Protein AF-A0A0B3SVX8-F1 (afdb_monomer_lite)

Foldseek 3Di:
DDPVVVVVVVVDDDQAADAFDADPDDFAFPDFLVLLVVLQVLLQCCLAPVFFFEAAPVLQVLLVVLPWDDDPRGTRRHPVLLFVLLLLADQWAWADFLPNVLIHIFHPPGKFWAWAADAQWDQDPVRDIDGAALVNLLVQLLVLQRHNRHQASEQHSYDHPPDDPVCVQVSSLVSNNVNHRGAYAHELQALVSLLVSVVVVCVSQNLVRQQRHAHYEAEFEDQSHGHNSRLSSLLSQLLSLYAYQQEYEDEQVPSFDVDPSRRQSSQQSSQSVVSSSSCSSPRHRHYLAHEYHYDYDDDPPDPDRDQDDPVHDDDDDTIEMTHGDDDDDDDDDGDAWDWYWDWDDDPPDRDTYTWTWTTDSTGTGTDDDDD

pLDDT: mean 73.67, std 26.83, range [20.67, 98.38]

Secondary structure (DSSP, 8-state):
--THHHHHHHH----PPPPPEE--S-EEEEE-HHHHHHHHHHHHHIIIII-EEEE-HHHHHHHHHHT-EEETTEEE--HHHHHHHHTTS-SEEEE--SSGGG-EEEETTEEEEE----BS-EE-TTS-EE---HHHHHHHHHHHHH-TT--B--S-SB--TTS-HHHHHHHHHHHHHHH-SSB-B---SSHHHHHHHHHHHHHHH-HHHHTTS---BEEEEESSEEEHHHHHHHHHHHHTT--EEEEEEEEBTTTB-SSHHHHHHHHHHHHHHHHHHHHHHSTT-------EEEEPP--TTSSS-----TT--------EEE-------SSS------EEE--EE-TTT--EE--EEEEETTEEEEEPPP-

Sequence (371 aa):
MTETLTRTLRSTRDLRMPPGLTQGIPFCEVTDGAQVERIDAASMDILENVGVLFRDPVALADWKTAGARVEGEMVYPDRGLIRDLIATIPTDFTYSARNPADNLRLGEPHSIFVPMTGAPYLRDLNDVRRIPTLDDLAMFHKLAHMEPSQHSSAHHIVEPCDHPISQRHLRITYSSMKHSDKTFMGMTTSPKNAEDVMEMCAILFGEDFMEQNPVTTGNGNSPLVWDETTLGAMRAFCRRNQPVLCSSFVLGGANTPASVLATVAQLNAEALSALAYTQIIRRGCPEPGALTDNSPSGPALAGGSSLHSSKSTIGSKGSWKISLNKRTPARSWNPKVAALEAFLAAGESGFVAGQVYTVDLDRMAKLSLPQ

Radius of gyration: 20.98 Å; chains: 1; bounding box: 74×52×58 Å

Structure (mmCIF, N/CA/C/O backbone):
data_AF-A0A0B3SVX8-F1
#
_entry.id   AF-A0A0B3SVX8-F1
#
loop_
_atom_site.group_PDB
_atom_site.id
_atom_site.type_symbol
_atom_site.label_atom_id
_atom_site.label_alt_id
_atom_site.label_comp_id
_atom_site.label_asym_id
_atom_site.label_entity_id
_atom_site.label_seq_id
_atom_site.pdbx_PDB_ins_code
_atom_site.Cartn_x
_atom_site.Cartn_y
_atom_site.Cartn_z
_atom_site.occupancy
_atom_site.B_iso_or_equiv
_atom_site.auth_seq_id
_atom_site.auth_comp_id
_atom_site.auth_asym_id
_atom_site.auth_atom_id
_atom_site.pdbx_PDB_model_num
ATOM 1 N N . MET A 1 1 ? 50.416 13.243 -9.258 1.00 52.25 1 MET A N 1
ATOM 2 C CA . MET A 1 1 ? 49.061 12.651 -9.239 1.00 52.25 1 MET A CA 1
ATOM 3 C C . MET A 1 1 ? 48.101 13.797 -9.067 1.00 52.25 1 MET A C 1
ATOM 5 O O . MET A 1 1 ? 48.014 14.386 -8.004 1.00 52.25 1 MET A O 1
ATOM 9 N N . THR A 1 2 ? 47.587 14.239 -10.195 1.00 51.50 2 THR A N 1
ATOM 10 C CA . THR A 1 2 ? 47.601 15.646 -10.594 1.00 51.50 2 THR A CA 1
ATOM 11 C C . THR A 1 2 ? 46.244 15.918 -11.227 1.00 51.50 2 THR A C 1
ATOM 13 O O . THR A 1 2 ? 45.757 15.030 -11.920 1.00 51.50 2 THR A O 1
ATOM 16 N N . GLU A 1 3 ? 45.646 17.076 -10.935 1.00 53.75 3 GLU A N 1
ATOM 17 C CA . GLU A 1 3 ? 44.493 17.774 -11.556 1.00 53.75 3 GLU A CA 1
ATOM 18 C C . GLU A 1 3 ? 43.570 16.996 -12.524 1.00 53.75 3 GLU A C 1
ATOM 20 O O . GLU A 1 3 ? 42.356 16.959 -12.335 1.00 53.75 3 GLU A O 1
ATOM 25 N N . THR A 1 4 ? 44.130 16.325 -13.528 1.00 54.81 4 THR A N 1
ATOM 26 C CA . THR A 1 4 ? 43.496 15.329 -14.399 1.00 54.81 4 THR A CA 1
ATOM 27 C C . THR A 1 4 ? 42.719 14.242 -13.646 1.00 54.81 4 THR A C 1
ATOM 29 O O . THR A 1 4 ? 41.589 13.972 -14.028 1.00 54.81 4 THR A O 1
ATOM 32 N N . LEU A 1 5 ? 43.248 13.656 -12.561 1.00 54.50 5 LEU A N 1
ATOM 33 C CA . LEU A 1 5 ? 42.524 12.647 -11.757 1.00 54.50 5 LEU A CA 1
ATOM 34 C C . LEU A 1 5 ? 41.281 13.246 -11.081 1.00 54.50 5 LEU A C 1
ATOM 36 O O . LEU A 1 5 ? 40.216 12.634 -11.078 1.00 54.50 5 LEU A O 1
ATOM 40 N N . THR A 1 6 ? 41.394 14.473 -10.573 1.00 56.94 6 THR A N 1
ATOM 41 C CA . THR A 1 6 ? 40.296 15.220 -9.943 1.00 56.94 6 THR A CA 1
ATOM 42 C C . THR A 1 6 ? 39.244 15.652 -10.969 1.00 56.94 6 THR A C 1
ATOM 44 O O . THR A 1 6 ? 38.051 15.658 -10.670 1.00 56.94 6 THR A O 1
ATOM 47 N N . ARG A 1 7 ? 39.662 15.972 -12.202 1.00 55.88 7 ARG A N 1
ATOM 48 C CA . ARG A 1 7 ? 38.765 16.258 -13.332 1.00 55.88 7 ARG A CA 1
ATOM 49 C C . ARG A 1 7 ? 38.034 15.002 -13.801 1.00 55.88 7 ARG A C 1
ATOM 51 O O . ARG A 1 7 ? 36.829 15.064 -14.016 1.00 55.88 7 ARG A O 1
ATOM 58 N N . THR A 1 8 ? 38.735 13.872 -13.904 1.00 56.50 8 THR A N 1
ATOM 59 C CA . THR A 1 8 ? 38.140 12.578 -14.254 1.00 56.50 8 THR A CA 1
ATOM 60 C C . THR A 1 8 ? 37.117 12.154 -13.201 1.00 56.50 8 THR A C 1
ATOM 62 O O . THR A 1 8 ? 35.985 11.869 -13.569 1.00 56.50 8 THR A O 1
ATOM 65 N N . LEU A 1 9 ? 37.439 12.242 -11.904 1.00 57.69 9 LEU A N 1
ATOM 66 C CA . LEU A 1 9 ? 36.500 11.951 -10.809 1.00 57.69 9 LEU A CA 1
ATOM 67 C C . LEU A 1 9 ? 35.264 12.868 -10.799 1.00 57.69 9 LEU A C 1
ATOM 69 O O . LEU A 1 9 ? 34.175 12.402 -10.491 1.00 57.69 9 LEU A O 1
ATOM 73 N N . ARG A 1 10 ? 35.402 14.147 -11.177 1.00 59.03 10 ARG A N 1
ATOM 74 C CA . ARG A 1 10 ? 34.264 15.075 -11.344 1.00 59.03 10 ARG A CA 1
ATOM 75 C C . ARG A 1 10 ? 33.411 14.788 -12.584 1.00 59.03 10 ARG A C 1
ATOM 77 O O . ARG A 1 10 ? 32.250 15.178 -12.615 1.00 59.03 10 ARG A O 1
ATOM 84 N N . SER A 1 11 ? 33.983 14.148 -13.604 1.00 63.09 11 SER A N 1
ATOM 85 C CA . SER A 1 11 ? 33.273 13.766 -14.832 1.00 63.09 11 SER A CA 1
ATOM 86 C C . SER A 1 11 ? 32.636 12.376 -14.771 1.00 63.09 11 SER A C 1
ATOM 88 O O . SER A 1 11 ? 31.739 12.083 -15.561 1.00 63.09 11 SER A O 1
ATOM 90 N N . THR A 1 12 ? 33.076 11.518 -13.846 1.00 68.12 12 THR A N 1
ATOM 91 C CA . THR A 1 12 ? 32.485 10.195 -13.650 1.00 68.12 12 THR A CA 1
ATOM 92 C C . THR A 1 12 ? 31.139 10.350 -12.948 1.00 68.12 12 THR A C 1
ATOM 94 O O . THR A 1 12 ? 31.080 10.662 -11.761 1.00 68.12 12 THR A O 1
ATOM 97 N N . ARG A 1 13 ? 30.043 10.136 -13.679 1.00 70.25 13 ARG A N 1
ATOM 98 C CA . ARG A 1 13 ? 28.709 10.022 -13.080 1.00 70.25 13 ARG A CA 1
ATOM 99 C C . ARG A 1 13 ? 28.624 8.701 -12.322 1.00 70.25 13 ARG A C 1
ATOM 101 O O . ARG A 1 13 ? 28.631 7.642 -12.944 1.00 70.25 13 ARG A O 1
ATOM 108 N N . ASP A 1 14 ? 28.551 8.771 -10.997 1.00 77.25 14 ASP A N 1
ATOM 109 C CA . ASP A 1 14 ? 28.147 7.628 -10.183 1.00 77.25 14 ASP A CA 1
ATOM 110 C C . ASP A 1 14 ? 26.630 7.469 -10.302 1.00 77.25 14 ASP A C 1
ATOM 112 O O . ASP A 1 14 ? 25.873 8.336 -9.870 1.00 77.25 14 ASP A O 1
ATOM 116 N N . LEU A 1 15 ? 26.200 6.398 -10.965 1.00 81.94 15 LEU A N 1
ATOM 117 C CA . LEU A 1 15 ? 24.786 6.077 -11.159 1.00 81.94 15 LEU A CA 1
ATOM 118 C C . LEU A 1 15 ? 24.282 5.049 -10.139 1.00 81.94 15 LEU A C 1
ATOM 120 O O . LEU A 1 15 ? 23.168 4.551 -10.273 1.00 81.94 15 LEU A O 1
ATOM 124 N N . ARG A 1 16 ? 25.099 4.692 -9.139 1.00 86.25 16 ARG A N 1
ATOM 125 C CA . ARG A 1 16 ? 24.680 3.756 -8.096 1.00 86.25 16 ARG A CA 1
ATOM 126 C C . ARG A 1 16 ? 23.598 4.397 -7.240 1.00 86.25 16 ARG A C 1
ATOM 128 O O . ARG A 1 16 ? 23.744 5.529 -6.782 1.00 86.25 16 ARG A O 1
ATOM 135 N N . MET A 1 17 ? 22.536 3.640 -7.000 1.00 92.12 17 MET A N 1
ATOM 136 C CA . MET A 1 17 ? 21.508 4.014 -6.042 1.00 92.12 17 MET A CA 1
ATOM 137 C C . MET A 1 17 ? 22.137 4.077 -4.636 1.00 92.12 17 MET A C 1
ATOM 139 O O . MET A 1 17 ? 22.812 3.124 -4.234 1.00 92.12 17 MET A O 1
ATOM 143 N N . PRO A 1 18 ? 21.980 5.180 -3.886 1.00 88.81 18 PRO A N 1
ATOM 144 C CA . PRO A 1 18 ? 22.377 5.226 -2.492 1.00 88.81 18 PRO A CA 1
ATOM 145 C C . PRO A 1 18 ? 21.461 4.311 -1.658 1.00 88.81 18 PRO A C 1
ATOM 147 O O . PRO A 1 18 ? 20.372 3.939 -2.105 1.00 88.81 18 PRO A O 1
ATOM 150 N N . PRO A 1 19 ? 21.864 3.949 -0.4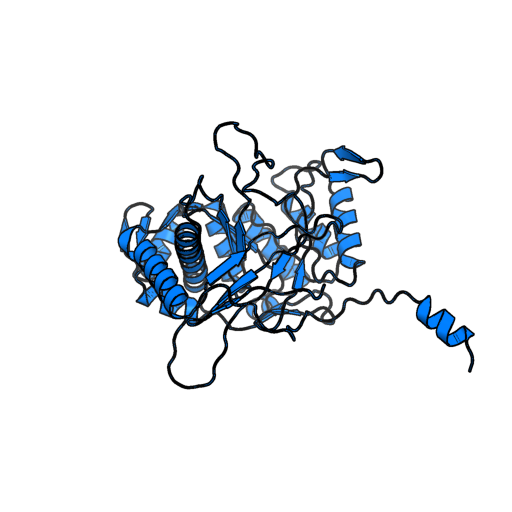28 1.00 88.44 19 PRO A N 1
ATOM 151 C CA . PRO A 1 19 ? 20.945 3.293 0.493 1.00 88.44 19 PRO A CA 1
ATOM 152 C C . PRO A 1 19 ? 19.731 4.190 0.771 1.00 88.44 19 PRO A C 1
ATOM 154 O O . PRO A 1 19 ? 19.801 5.411 0.613 1.00 88.44 19 PRO A O 1
ATOM 157 N N . GLY A 1 20 ? 18.649 3.580 1.267 1.00 81.38 20 GLY A N 1
ATOM 158 C CA . GLY A 1 20 ? 17.486 4.319 1.758 1.00 81.38 20 GLY A CA 1
ATOM 159 C C . GLY A 1 20 ? 17.888 5.451 2.710 1.00 81.38 20 GLY A C 1
ATOM 160 O O . GLY A 1 20 ? 18.855 5.354 3.475 1.00 81.38 20 GLY A O 1
ATOM 161 N N . LEU A 1 21 ? 17.141 6.549 2.660 1.00 82.31 21 LEU A N 1
ATOM 162 C CA . LEU A 1 21 ? 17.438 7.738 3.445 1.00 82.31 21 LEU A CA 1
ATOM 163 C C . LEU A 1 21 ? 17.288 7.436 4.927 1.00 82.31 21 LEU A C 1
ATOM 165 O O . LEU A 1 21 ? 16.295 6.851 5.338 1.00 82.31 21 LEU A O 1
ATOM 169 N N . THR A 1 22 ? 18.225 7.917 5.735 1.00 83.44 22 THR A N 1
ATOM 170 C CA . THR A 1 22 ? 18.113 7.925 7.197 1.00 83.44 22 THR A CA 1
ATOM 171 C C . THR A 1 22 ? 17.910 9.366 7.637 1.00 83.44 22 THR A C 1
ATOM 173 O O . THR A 1 22 ? 18.741 10.228 7.345 1.00 83.44 22 THR A O 1
ATOM 176 N N . GLN A 1 23 ? 16.795 9.660 8.299 1.00 70.00 23 GLN A N 1
ATOM 177 C CA . GLN A 1 23 ? 16.475 11.022 8.700 1.00 70.00 23 GLN A CA 1
ATOM 178 C C . GLN A 1 23 ? 17.438 11.522 9.788 1.00 70.00 23 GLN A C 1
ATOM 180 O O . GLN A 1 23 ? 17.406 11.066 10.927 1.00 70.00 23 GLN A O 1
ATOM 185 N N . GLY A 1 24 ? 18.285 12.488 9.424 1.00 77.75 24 GLY A N 1
ATOM 186 C CA . GLY A 1 24 ? 19.234 13.147 10.333 1.00 77.75 24 GLY A CA 1
ATOM 187 C C . GLY A 1 24 ? 18.800 14.536 10.810 1.00 77.75 24 GLY A C 1
ATOM 188 O O . GLY A 1 24 ? 19.521 15.164 11.581 1.00 77.75 24 GLY A O 1
ATOM 189 N N . ILE A 1 25 ? 17.648 15.029 10.346 1.00 77.81 25 ILE A N 1
ATOM 190 C CA . ILE A 1 25 ? 17.122 16.355 10.688 1.00 77.81 25 ILE A CA 1
ATOM 191 C C . ILE A 1 25 ? 15.928 16.256 11.646 1.00 77.81 25 ILE A C 1
ATOM 193 O O . ILE A 1 25 ? 15.148 15.299 11.546 1.00 77.81 25 ILE A O 1
ATOM 197 N N . PRO A 1 26 ? 15.752 17.236 12.554 1.00 70.88 26 PRO A N 1
ATOM 198 C CA . PRO A 1 26 ? 14.585 17.287 13.413 1.00 70.88 26 PRO A CA 1
ATOM 199 C C . PRO A 1 26 ? 13.290 17.350 12.609 1.00 70.88 26 PRO A C 1
ATOM 201 O O . PRO A 1 26 ? 13.180 18.010 11.578 1.00 70.88 26 PRO A O 1
ATOM 204 N N . PHE A 1 27 ? 12.302 16.670 13.153 1.00 65.75 27 PHE A N 1
ATOM 205 C CA . PHE A 1 27 ? 10.908 16.768 12.786 1.00 65.75 27 PHE A CA 1
ATOM 206 C C . PHE A 1 27 ? 10.359 18.176 13.098 1.00 65.75 27 PHE A C 1
ATOM 208 O O . PHE A 1 27 ? 10.595 18.711 14.178 1.00 65.75 27 PHE A O 1
ATOM 215 N N . CYS A 1 28 ? 9.642 18.798 12.159 1.00 66.81 28 CYS A N 1
ATOM 216 C CA . CYS A 1 28 ? 9.023 20.114 12.339 1.00 66.81 28 CYS A CA 1
ATOM 217 C C . CYS A 1 28 ? 7.607 19.965 12.898 1.00 66.81 28 CYS A C 1
ATOM 219 O O . CYS A 1 28 ? 6.667 19.623 12.188 1.00 66.81 28 CYS A O 1
ATOM 221 N N . GLU A 1 29 ? 7.460 20.216 14.189 1.00 63.62 29 GLU A N 1
ATOM 222 C CA . GLU A 1 29 ? 6.209 19.975 14.898 1.00 63.62 29 GLU A CA 1
ATOM 223 C C . GLU A 1 29 ? 5.163 21.062 14.579 1.00 63.62 29 GLU A C 1
ATOM 225 O O . GLU A 1 29 ? 5.426 22.250 14.769 1.00 63.62 29 GLU A O 1
ATOM 230 N N . VAL A 1 30 ? 3.992 20.675 14.054 1.00 68.69 30 VAL A N 1
ATOM 231 C CA . VAL A 1 30 ? 2.876 21.606 13.753 1.00 68.69 30 VAL A CA 1
ATOM 232 C C . VAL A 1 30 ? 1.777 21.595 14.817 1.00 68.69 30 VAL A C 1
ATOM 234 O O . VAL A 1 30 ? 0.982 22.531 14.882 1.00 68.69 30 VAL A O 1
ATOM 237 N N . THR A 1 31 ? 1.749 20.554 15.652 1.00 65.12 31 THR A N 1
ATOM 238 C CA . THR A 1 31 ? 0.830 20.402 16.783 1.00 65.12 31 THR A CA 1
ATOM 239 C C . THR A 1 31 ? 1.565 19.899 18.019 1.00 65.12 31 THR A C 1
ATOM 241 O O . THR A 1 31 ? 2.541 19.157 17.896 1.00 65.12 31 THR A O 1
ATOM 244 N N . ASP A 1 32 ? 1.063 20.263 19.199 1.00 77.19 32 ASP A N 1
ATOM 245 C CA . ASP A 1 32 ? 1.532 19.737 20.486 1.00 77.19 32 ASP A CA 1
ATOM 246 C C . ASP A 1 32 ? 0.891 18.377 20.845 1.00 77.19 32 ASP A C 1
ATOM 248 O O . ASP A 1 32 ? -0.011 17.887 20.158 1.00 77.19 32 ASP A O 1
ATOM 252 N N . GLY A 1 33 ? 1.347 17.764 21.942 1.00 76.12 33 GLY A N 1
ATOM 253 C CA . GLY A 1 33 ? 0.869 16.445 22.365 1.00 76.12 33 GLY A CA 1
ATOM 254 C C . GLY A 1 33 ? -0.600 16.408 22.764 1.00 76.12 33 GLY A C 1
ATOM 255 O O . GLY A 1 33 ? -1.324 15.495 22.378 1.00 76.12 33 GLY A O 1
ATOM 256 N N . ALA A 1 34 ? -1.094 17.455 23.425 1.00 81.12 34 ALA A N 1
ATOM 257 C CA . ALA A 1 34 ? -2.504 17.543 23.794 1.00 81.12 34 ALA A CA 1
ATOM 258 C C . ALA A 1 34 ? -3.410 17.702 22.558 1.00 81.12 34 ALA A C 1
ATOM 260 O O . ALA A 1 34 ? -4.557 17.253 22.533 1.00 81.12 34 ALA A O 1
ATOM 261 N N . GLN A 1 35 ? -2.930 18.360 21.503 1.00 78.06 35 GLN A N 1
ATOM 262 C CA . GLN A 1 35 ? -3.609 18.424 20.210 1.00 78.06 35 GLN A CA 1
ATOM 263 C C . GLN A 1 35 ? -3.639 17.060 19.520 1.00 78.06 35 GLN A C 1
ATOM 265 O O . GLN A 1 35 ? -4.691 16.677 19.008 1.00 78.06 35 GLN A O 1
ATOM 270 N N . VAL A 1 36 ? -2.533 16.317 19.560 1.00 77.38 36 VAL A N 1
ATOM 271 C CA . VAL A 1 36 ? -2.457 14.950 19.035 1.00 77.38 36 VAL A CA 1
ATOM 272 C C . VAL A 1 36 ? -3.441 14.021 19.745 1.00 77.38 36 VAL A C 1
ATOM 274 O O . VAL A 1 36 ? -4.234 13.361 19.077 1.00 77.38 36 VAL A O 1
ATOM 277 N N . GLU A 1 37 ? -3.454 14.011 21.078 1.00 82.06 37 GLU A N 1
ATOM 278 C CA . GLU A 1 37 ? -4.375 13.188 21.872 1.00 82.06 37 GLU A CA 1
ATOM 279 C C . GLU A 1 37 ? -5.843 13.481 21.544 1.00 82.06 37 GLU A C 1
ATOM 281 O O . GLU A 1 37 ? -6.663 12.568 21.468 1.00 82.06 37 GLU A O 1
ATOM 286 N N . ARG A 1 38 ? -6.187 14.750 21.289 1.00 85.94 38 ARG A N 1
ATOM 287 C CA . ARG A 1 38 ? -7.548 15.128 20.881 1.00 85.94 38 ARG A CA 1
ATOM 288 C C . ARG A 1 38 ? -7.917 14.602 19.499 1.00 85.94 38 ARG A C 1
ATOM 290 O O . ARG A 1 38 ? -9.051 14.168 19.315 1.00 85.94 38 ARG A O 1
ATOM 297 N N . ILE A 1 39 ? -6.997 14.653 18.536 1.00 83.12 39 ILE A N 1
ATOM 298 C CA . ILE A 1 39 ? -7.221 14.107 17.189 1.00 83.12 39 ILE A CA 1
ATOM 299 C C . ILE A 1 39 ? -7.372 12.589 17.264 1.00 83.12 39 ILE A C 1
ATOM 301 O O . ILE A 1 39 ? -8.295 12.035 16.672 1.00 83.12 39 ILE A O 1
ATOM 305 N N . ASP A 1 40 ? -6.502 11.922 18.017 1.00 82.19 40 ASP A N 1
ATOM 306 C CA . ASP A 1 40 ? -6.548 10.479 18.230 1.00 82.19 40 ASP A CA 1
ATOM 307 C C . ASP A 1 40 ? -7.870 10.052 18.891 1.00 82.19 40 ASP A C 1
ATOM 309 O O . ASP A 1 40 ? -8.571 9.188 18.364 1.00 82.19 40 ASP A O 1
ATOM 313 N N . ALA A 1 41 ? -8.289 10.739 19.959 1.00 89.88 41 ALA A N 1
ATOM 314 C CA . ALA A 1 41 ? -9.570 10.495 20.615 1.00 89.88 41 ALA A CA 1
ATOM 315 C C . ALA A 1 41 ? -10.766 10.726 19.677 1.00 89.88 41 ALA A C 1
ATOM 317 O O . ALA A 1 41 ? -11.691 9.917 19.672 1.00 89.88 41 ALA A O 1
ATOM 318 N N . ALA A 1 42 ? -10.737 11.781 18.856 1.00 91.31 42 ALA A N 1
ATOM 319 C CA . ALA A 1 42 ? -11.768 12.029 17.847 1.00 91.31 42 ALA A CA 1
ATOM 320 C C . ALA A 1 42 ? -11.787 10.945 16.756 1.00 91.31 42 ALA A C 1
ATOM 322 O O . ALA A 1 42 ? -12.851 10.566 16.282 1.00 91.31 42 ALA A O 1
ATOM 323 N N . SER A 1 43 ? -10.623 10.408 16.384 1.00 88.19 43 SER A N 1
ATOM 324 C CA . SER A 1 43 ? -10.517 9.306 15.418 1.00 88.19 43 SER A CA 1
ATOM 325 C C . SER A 1 43 ? -11.134 8.023 15.982 1.00 88.19 43 SER A C 1
ATOM 327 O O . SER A 1 43 ? -11.874 7.334 15.287 1.00 88.19 43 SER A O 1
ATOM 329 N N . MET A 1 44 ? -10.873 7.721 17.260 1.00 92.69 44 MET A N 1
ATOM 330 C CA . MET A 1 44 ? -11.502 6.594 17.960 1.00 92.69 44 MET A CA 1
ATOM 331 C C . MET A 1 44 ? -13.019 6.771 18.073 1.00 92.69 44 MET A C 1
ATOM 333 O O . MET A 1 44 ? -13.756 5.819 17.847 1.00 92.69 44 MET A O 1
ATOM 337 N N . ASP A 1 45 ? -13.486 7.987 18.371 1.00 96.38 45 ASP A N 1
ATOM 338 C CA . ASP A 1 45 ? -14.916 8.307 18.438 1.00 96.38 45 ASP A CA 1
ATOM 339 C C . ASP A 1 45 ? -15.620 8.070 17.092 1.00 96.38 45 ASP A C 1
ATOM 341 O O . ASP A 1 45 ? -16.696 7.474 17.050 1.00 96.38 45 ASP A O 1
ATOM 345 N N . ILE A 1 46 ? -14.976 8.444 15.977 1.00 94.62 46 ILE A N 1
ATOM 346 C CA . ILE A 1 46 ? -15.462 8.129 14.627 1.00 94.62 46 ILE A CA 1
ATOM 347 C C . ILE A 1 46 ? -15.591 6.612 14.446 1.00 94.62 46 ILE A C 1
ATOM 349 O O . ILE A 1 46 ? -16.648 6.148 14.028 1.00 94.62 46 ILE A O 1
ATOM 353 N N . LEU A 1 47 ? -14.567 5.827 14.787 1.00 94.88 47 LEU A N 1
ATOM 354 C CA . LEU A 1 47 ? -14.607 4.365 14.637 1.00 94.88 47 LEU A CA 1
ATOM 355 C C . LEU A 1 47 ? -15.710 3.707 15.482 1.00 94.88 47 LEU A C 1
ATOM 357 O O . LEU A 1 47 ? -16.424 2.833 14.994 1.00 94.88 47 LEU A O 1
ATOM 361 N N . GLU A 1 48 ? -15.885 4.150 16.724 1.00 97.00 48 GLU A N 1
ATOM 362 C CA . GLU A 1 48 ? -16.824 3.556 17.681 1.00 97.00 48 GLU A CA 1
ATOM 363 C C . GLU A 1 48 ? -18.286 3.938 17.401 1.00 97.00 48 GLU A C 1
ATOM 365 O O . GLU A 1 48 ? -19.184 3.089 17.485 1.00 97.00 48 GLU A O 1
ATOM 370 N N . ASN A 1 49 ? -18.529 5.211 17.062 1.00 96.81 49 ASN A N 1
ATOM 371 C CA . ASN A 1 49 ? -19.871 5.796 17.012 1.00 96.81 49 ASN A CA 1
ATOM 372 C C . ASN A 1 49 ? -20.385 6.053 15.590 1.00 96.81 49 ASN A C 1
ATOM 374 O O . ASN A 1 49 ? -21.590 5.944 15.357 1.00 96.81 49 ASN A O 1
ATOM 378 N N . VAL A 1 50 ? -19.505 6.365 14.633 1.00 95.94 50 VAL A N 1
ATOM 379 C CA . VAL A 1 50 ? -19.877 6.576 13.219 1.00 95.94 50 VAL A CA 1
ATOM 380 C C . VAL A 1 50 ? -19.674 5.298 12.403 1.00 95.94 50 VAL A C 1
ATOM 382 O O . VAL A 1 50 ? -20.557 4.927 11.630 1.00 95.94 50 VAL A O 1
ATOM 385 N N . GLY A 1 51 ? -18.563 4.599 12.639 1.00 94.56 51 GLY A N 1
ATOM 386 C CA . GLY A 1 51 ? -18.163 3.391 11.927 1.00 94.56 51 GLY A CA 1
ATOM 387 C C . GLY A 1 51 ? -17.495 3.666 10.577 1.00 94.56 51 GLY A C 1
ATOM 388 O O . GLY A 1 51 ? -17.373 4.808 10.127 1.00 94.56 51 GLY A O 1
ATOM 389 N N . VAL A 1 52 ? -17.049 2.588 9.932 1.00 92.94 52 VAL A N 1
ATOM 390 C CA . VAL A 1 52 ? -16.445 2.591 8.591 1.00 92.94 52 VAL A CA 1
ATOM 391 C C . VAL A 1 52 ? -17.148 1.549 7.725 1.00 92.94 52 VAL A C 1
ATOM 393 O O . VAL A 1 52 ? -17.446 0.446 8.190 1.00 92.94 52 VAL A O 1
ATOM 396 N N . LEU A 1 53 ? -17.418 1.880 6.460 1.00 93.62 53 LEU A N 1
ATOM 397 C CA . LEU A 1 53 ? -18.055 0.954 5.528 1.00 93.62 53 LEU A CA 1
ATOM 398 C C . LEU A 1 53 ? -17.032 -0.044 4.976 1.00 93.62 53 LEU A C 1
ATOM 400 O O . LEU A 1 53 ? -16.037 0.346 4.366 1.00 93.62 53 LEU A O 1
ATOM 404 N N . PHE A 1 54 ? -17.330 -1.334 5.123 1.00 94.81 54 PHE A N 1
ATOM 405 C CA . PHE A 1 54 ? -16.602 -2.434 4.489 1.00 94.81 54 PHE A CA 1
ATOM 406 C C . PHE A 1 54 ? -17.550 -3.160 3.533 1.00 94.81 54 PHE A C 1
ATOM 408 O O . PHE A 1 54 ? -18.357 -3.997 3.938 1.00 94.81 54 PHE A O 1
ATOM 415 N N . ARG A 1 55 ? -17.468 -2.834 2.242 1.00 93.38 55 ARG A N 1
ATOM 416 C CA . ARG A 1 55 ? -18.330 -3.400 1.193 1.00 93.38 55 ARG A CA 1
ATOM 417 C C . ARG A 1 55 ? -17.761 -4.698 0.653 1.00 93.38 55 ARG A C 1
ATOM 419 O O . ARG A 1 55 ? -17.397 -4.793 -0.512 1.00 93.38 55 ARG A O 1
ATOM 426 N N . ASP A 1 56 ? -17.647 -5.679 1.531 1.00 94.81 56 ASP A N 1
ATOM 427 C CA . ASP A 1 56 ? -17.132 -6.997 1.197 1.00 94.81 56 ASP A CA 1
ATOM 428 C C . ASP A 1 56 ? -17.602 -8.013 2.250 1.00 94.81 56 ASP A C 1
ATOM 430 O O . ASP A 1 56 ? -17.265 -7.879 3.431 1.00 94.81 56 ASP A O 1
ATOM 434 N N . PRO A 1 57 ? -18.372 -9.045 1.863 1.00 96.75 57 PRO A N 1
ATOM 435 C CA . PRO A 1 57 ? -18.906 -10.019 2.814 1.00 96.75 57 PRO A CA 1
ATOM 436 C C . PRO A 1 57 ? -17.832 -10.749 3.628 1.00 96.75 57 PRO A C 1
ATOM 438 O O . PRO A 1 57 ? -18.089 -11.120 4.774 1.00 96.75 57 PRO A O 1
ATOM 441 N N . VAL A 1 58 ? -16.639 -10.948 3.053 1.00 97.62 58 VAL A N 1
ATOM 442 C CA . VAL A 1 58 ? -15.517 -11.608 3.732 1.00 97.62 58 VAL A CA 1
ATOM 443 C C . VAL A 1 58 ? -14.974 -10.711 4.843 1.00 97.62 58 VAL A C 1
ATOM 445 O O . VAL A 1 58 ? -14.915 -11.148 5.985 1.00 97.62 58 VAL A O 1
ATOM 448 N N . ALA A 1 59 ? -14.693 -9.441 4.558 1.00 96.88 59 ALA A N 1
ATOM 449 C CA . ALA A 1 59 ? -14.223 -8.470 5.539 1.00 96.88 59 ALA A CA 1
ATOM 450 C C . ALA A 1 59 ? -15.235 -8.260 6.669 1.00 96.88 59 ALA A C 1
ATOM 452 O O . ALA A 1 59 ? -14.856 -8.193 7.834 1.00 96.88 59 ALA A O 1
ATOM 453 N N . LEU A 1 60 ? -16.532 -8.214 6.353 1.00 98.31 60 LEU A N 1
ATOM 454 C CA . LEU A 1 60 ? -17.584 -8.124 7.369 1.00 98.31 60 LEU A CA 1
ATOM 455 C C . LEU A 1 60 ? -17.607 -9.356 8.287 1.00 98.31 60 LEU A C 1
ATOM 457 O O . LEU A 1 60 ? -17.841 -9.220 9.489 1.00 98.31 60 LEU A O 1
ATOM 461 N N . ALA A 1 61 ? -17.379 -10.554 7.742 1.00 98.38 61 ALA A N 1
ATOM 462 C CA . ALA A 1 61 ? -17.267 -11.777 8.533 1.00 98.38 61 ALA A CA 1
ATOM 463 C C . ALA A 1 61 ? -15.992 -11.779 9.392 1.00 98.38 61 ALA A C 1
ATOM 465 O O . ALA A 1 61 ? -16.075 -12.051 10.588 1.00 98.38 61 ALA A O 1
ATOM 466 N N . ASP A 1 62 ? -14.855 -11.398 8.809 1.00 98.12 62 ASP A N 1
ATOM 467 C CA . ASP A 1 62 ? -13.565 -11.271 9.489 1.00 98.12 62 ASP A CA 1
ATOM 468 C C . ASP A 1 62 ? -13.668 -10.322 10.698 1.00 98.12 62 ASP A C 1
ATOM 470 O O . ASP A 1 62 ? -13.271 -10.675 11.809 1.00 98.12 62 ASP A O 1
ATOM 474 N N . TRP A 1 63 ? -14.284 -9.147 10.519 1.00 98.38 63 TRP A N 1
ATOM 475 C CA . TRP A 1 63 ? -14.509 -8.171 11.590 1.00 98.38 63 TRP A CA 1
ATOM 476 C C . TRP A 1 63 ? -15.419 -8.695 12.702 1.00 98.38 63 TRP A C 1
ATOM 478 O O . TRP A 1 63 ? -15.120 -8.492 13.880 1.00 98.38 63 TRP A O 1
ATOM 488 N N . LYS A 1 64 ? -16.501 -9.408 12.356 1.00 98.12 64 LYS A N 1
ATOM 489 C CA . LYS A 1 64 ? -17.367 -10.062 13.352 1.00 98.12 64 LYS A CA 1
ATOM 490 C C . LYS A 1 64 ? -16.595 -11.099 14.161 1.00 98.12 64 LYS A C 1
ATOM 492 O O . LYS A 1 64 ? -16.735 -11.145 15.379 1.00 98.12 64 LYS A O 1
ATOM 497 N N . THR A 1 65 ? -15.776 -11.918 13.502 1.00 98.25 65 THR A N 1
ATOM 498 C CA . THR A 1 65 ? -14.928 -12.914 14.169 1.00 98.25 65 THR A CA 1
ATOM 499 C C . THR A 1 65 ? -13.874 -12.258 15.059 1.00 98.25 65 THR A C 1
ATOM 501 O O . THR A 1 65 ? -13.603 -12.769 16.143 1.00 98.25 65 THR A O 1
ATOM 504 N N . ALA A 1 66 ? -13.330 -11.110 14.648 1.00 97.69 66 ALA A N 1
ATOM 505 C CA . ALA A 1 66 ? -12.404 -10.311 15.448 1.00 97.69 66 ALA A CA 1
ATOM 506 C C . ALA A 1 66 ? -13.070 -9.603 16.647 1.00 97.69 66 ALA A C 1
ATOM 508 O O . ALA A 1 66 ? -12.366 -9.088 17.510 1.00 97.69 66 ALA A O 1
ATOM 509 N N . GLY A 1 67 ? -14.406 -9.599 16.728 1.00 97.06 67 GLY A N 1
ATOM 510 C CA . GLY A 1 67 ? -15.166 -9.051 17.854 1.00 97.06 67 GLY A CA 1
ATOM 511 C C . GLY A 1 67 ? -15.731 -7.647 17.636 1.00 97.06 67 GLY A C 1
ATOM 512 O O . GLY A 1 67 ? -16.326 -7.095 18.559 1.00 97.06 67 GLY A O 1
ATOM 513 N N . ALA A 1 68 ? -15.604 -7.070 16.437 1.00 97.88 68 ALA A N 1
ATOM 514 C CA . ALA A 1 68 ? -16.212 -5.778 16.130 1.00 97.88 68 ALA A CA 1
ATOM 515 C C . ALA A 1 68 ? -17.739 -5.892 15.980 1.00 97.88 68 ALA A C 1
ATOM 517 O O . ALA A 1 68 ? -18.275 -6.889 15.482 1.00 97.88 68 ALA A O 1
ATOM 518 N N . ARG A 1 69 ? -18.456 -4.826 16.352 1.00 98.12 69 ARG A N 1
ATOM 519 C CA . ARG A 1 69 ? -19.889 -4.700 16.056 1.00 98.12 69 ARG A CA 1
ATOM 520 C C . ARG A 1 69 ? -20.059 -4.398 14.567 1.00 98.12 69 ARG A C 1
ATOM 522 O O . ARG A 1 69 ? -19.451 -3.465 14.053 1.00 98.12 69 ARG A O 1
ATOM 529 N N . VAL A 1 70 ? -20.900 -5.171 13.880 1.00 98.25 70 VAL A N 1
ATOM 530 C CA . VAL A 1 70 ? -21.155 -5.014 12.439 1.00 98.25 70 VAL A CA 1
ATOM 531 C C . VAL A 1 70 ? -22.655 -4.956 12.169 1.00 98.25 70 VAL A C 1
ATOM 533 O O . VAL A 1 70 ? -23.383 -5.892 12.508 1.00 98.25 70 VAL A O 1
ATOM 536 N N . GLU A 1 71 ? -23.102 -3.883 11.518 1.00 97.88 71 GLU A N 1
ATOM 537 C CA . GLU A 1 71 ? -24.503 -3.618 11.176 1.00 97.88 71 GLU A CA 1
ATOM 538 C C . GLU A 1 71 ? -24.633 -3.336 9.675 1.00 97.88 71 GLU A C 1
ATOM 540 O O . GLU A 1 71 ? -24.196 -2.302 9.172 1.00 97.88 71 GLU A O 1
ATOM 545 N N . GLY A 1 72 ? -25.221 -4.277 8.929 1.00 97.00 72 GLY A N 1
ATOM 546 C CA . GLY A 1 72 ? -25.203 -4.221 7.465 1.00 97.00 72 GLY A CA 1
ATOM 547 C C . GLY A 1 72 ? -23.767 -4.272 6.936 1.00 97.00 72 GLY A C 1
ATOM 548 O O . GLY A 1 72 ? -23.059 -5.245 7.189 1.00 97.00 72 GLY A O 1
ATOM 549 N N . GLU A 1 73 ? -23.356 -3.223 6.223 1.00 96.19 73 GLU A N 1
ATOM 550 C CA . GLU A 1 73 ? -21.989 -3.031 5.707 1.00 96.19 73 GLU A CA 1
ATOM 551 C C . GLU A 1 73 ? -21.124 -2.130 6.608 1.00 96.19 73 GLU A C 1
ATOM 553 O O . GLU A 1 73 ? -19.975 -1.842 6.275 1.00 96.19 73 GLU A O 1
ATOM 558 N N . MET A 1 74 ? -21.670 -1.646 7.729 1.00 97.38 74 MET A N 1
ATOM 559 C CA . MET A 1 74 ? -20.967 -0.750 8.643 1.00 97.38 74 MET A CA 1
ATOM 560 C C . MET A 1 74 ? -20.268 -1.539 9.747 1.00 97.38 74 MET A C 1
ATOM 562 O O . MET A 1 74 ? -20.889 -2.371 10.415 1.00 97.38 74 MET A O 1
ATOM 566 N N . VAL A 1 75 ? -18.988 -1.248 9.964 1.00 98.06 75 VAL A N 1
ATOM 567 C CA . VAL A 1 75 ? -18.159 -1.837 11.019 1.00 98.06 75 VAL A CA 1
ATOM 568 C C . VAL A 1 75 ? -17.847 -0.773 12.064 1.00 98.06 75 VAL A C 1
ATOM 570 O O . VAL A 1 75 ? -17.392 0.318 11.728 1.00 98.06 75 VAL A O 1
ATOM 573 N N . TYR A 1 76 ? -18.062 -1.115 13.331 1.00 98.06 76 TYR A N 1
ATOM 574 C CA . TYR A 1 76 ? -17.804 -0.270 14.494 1.00 98.06 76 TYR A CA 1
ATOM 575 C C . TYR A 1 76 ? -16.780 -0.961 15.403 1.00 98.06 76 TYR A C 1
ATOM 577 O O . TYR A 1 76 ? -17.167 -1.659 16.351 1.00 98.06 76 TYR A O 1
ATOM 585 N N . PRO A 1 77 ? -15.480 -0.865 15.084 1.00 95.50 77 PRO A N 1
ATOM 586 C CA . PRO A 1 77 ? -14.447 -1.462 15.911 1.00 95.50 77 PRO A CA 1
ATOM 587 C C . PRO A 1 77 ? -14.215 -0.589 17.150 1.00 95.50 77 PRO A C 1
ATOM 589 O O . PRO A 1 77 ? -14.101 0.633 17.047 1.00 95.50 77 PRO A O 1
ATOM 592 N N . ASP A 1 78 ? -14.142 -1.208 18.329 1.00 96.25 78 ASP A N 1
ATOM 593 C CA . ASP A 1 78 ? -13.807 -0.476 19.547 1.00 96.25 78 ASP A CA 1
ATOM 594 C C . ASP A 1 78 ? -12.320 -0.099 19.578 1.00 96.25 78 ASP A C 1
ATOM 596 O O . ASP A 1 78 ? -11.470 -0.754 18.962 1.00 96.25 78 ASP A O 1
ATOM 600 N N . ARG A 1 79 ? -11.978 0.958 20.322 1.00 95.00 79 ARG A N 1
ATOM 601 C CA . ARG A 1 79 ? -10.586 1.405 20.431 1.00 95.00 79 ARG A CA 1
ATOM 602 C C . ARG A 1 79 ? -9.649 0.321 20.957 1.00 95.00 79 ARG A C 1
ATOM 604 O O . ARG A 1 79 ? -8.500 0.301 20.541 1.00 95.00 79 ARG A O 1
ATOM 611 N N . GLY A 1 80 ? -10.094 -0.557 21.857 1.00 94.00 80 GLY A N 1
ATOM 612 C CA . GLY A 1 80 ? -9.265 -1.636 22.397 1.00 94.00 80 GLY A CA 1
ATOM 613 C C . GLY A 1 80 ? -8.849 -2.600 21.292 1.00 94.00 80 GLY A C 1
ATOM 614 O O . GLY A 1 80 ? -7.654 -2.797 21.075 1.00 94.00 80 GLY A O 1
ATOM 615 N N . LEU A 1 81 ? -9.823 -3.084 20.518 1.00 95.88 81 LEU A N 1
ATOM 616 C CA . LEU A 1 81 ? -9.590 -3.944 19.358 1.00 95.88 81 LEU A CA 1
ATOM 617 C C . LEU A 1 81 ? -8.640 -3.301 18.339 1.00 95.88 81 LEU A C 1
ATOM 619 O O . LEU A 1 81 ? -7.680 -3.938 17.903 1.00 95.88 81 LEU A O 1
ATOM 623 N N . ILE A 1 82 ? -8.865 -2.031 17.982 1.00 92.12 82 ILE A N 1
ATOM 624 C CA . ILE A 1 82 ? -7.986 -1.310 17.049 1.00 92.12 82 ILE A CA 1
ATOM 625 C C . ILE A 1 82 ? -6.553 -1.260 17.577 1.00 92.12 82 ILE A C 1
ATOM 627 O O . ILE A 1 82 ? -5.620 -1.585 16.844 1.00 92.12 82 ILE A O 1
ATOM 631 N N . ARG A 1 83 ? -6.364 -0.880 18.846 1.00 88.50 83 ARG A N 1
ATOM 632 C CA . ARG A 1 83 ? -5.034 -0.757 19.463 1.00 88.50 83 ARG A CA 1
ATOM 633 C C . ARG A 1 83 ? -4.316 -2.099 19.519 1.00 88.50 83 ARG A C 1
ATOM 635 O O . ARG A 1 83 ? -3.129 -2.146 19.200 1.00 88.50 83 ARG A O 1
ATOM 642 N N . ASP A 1 84 ? -5.025 -3.165 19.869 1.00 91.44 84 ASP A N 1
ATOM 643 C CA . ASP A 1 84 ? -4.467 -4.513 19.966 1.00 91.44 84 ASP A CA 1
ATOM 644 C C . ASP A 1 84 ? -4.031 -5.060 18.606 1.00 91.44 84 ASP A C 1
ATOM 646 O O . ASP A 1 84 ? -2.985 -5.707 18.516 1.00 91.44 84 ASP A O 1
ATOM 650 N N . LEU A 1 85 ? -4.800 -4.780 17.550 1.00 90.44 85 LEU A N 1
ATOM 651 C CA . LEU A 1 85 ? -4.469 -5.169 16.181 1.00 90.44 85 LEU A CA 1
ATOM 652 C C . LEU A 1 85 ? -3.270 -4.378 15.656 1.00 90.44 85 LEU A C 1
ATOM 654 O O . LEU A 1 85 ? -2.251 -4.968 15.317 1.00 90.44 85 LEU A O 1
ATOM 658 N N . ILE A 1 86 ? -3.328 -3.043 15.637 1.00 86.56 86 ILE A N 1
ATOM 659 C CA . ILE A 1 86 ? -2.248 -2.234 15.040 1.00 86.56 86 ILE A CA 1
ATOM 660 C C . ILE A 1 86 ? -0.915 -2.385 15.781 1.00 86.56 86 ILE A C 1
ATOM 662 O O . ILE A 1 86 ? 0.148 -2.143 15.214 1.00 86.56 86 ILE A O 1
ATOM 666 N N . ALA A 1 87 ? -0.936 -2.778 17.054 1.00 84.56 87 ALA A N 1
ATOM 667 C CA . ALA A 1 87 ? 0.281 -2.982 17.821 1.00 84.56 87 ALA A CA 1
ATOM 668 C C . ALA A 1 87 ? 1.059 -4.247 17.427 1.00 84.56 87 ALA A C 1
ATOM 670 O O . ALA A 1 87 ? 2.181 -4.444 17.895 1.00 84.56 87 ALA A O 1
ATOM 671 N N . THR A 1 88 ? 0.490 -5.093 16.566 1.00 86.50 88 THR A N 1
ATOM 672 C CA . THR A 1 88 ? 1.184 -6.256 16.000 1.00 86.50 88 THR A CA 1
ATOM 673 C C . THR A 1 88 ? 1.989 -5.915 14.763 1.00 86.50 88 THR A C 1
ATOM 675 O O . THR A 1 88 ? 2.796 -6.739 14.342 1.00 86.50 88 THR A O 1
ATOM 678 N N . ILE A 1 89 ? 1.782 -4.727 14.191 1.00 85.31 89 ILE A N 1
ATOM 679 C CA . ILE A 1 89 ? 2.512 -4.257 13.018 1.00 85.31 89 ILE A CA 1
ATOM 680 C C . ILE A 1 89 ? 3.994 -4.095 13.398 1.00 85.31 89 ILE A C 1
ATOM 682 O O . ILE A 1 89 ? 4.301 -3.380 14.360 1.00 85.31 89 ILE A O 1
ATOM 686 N N . PRO A 1 90 ? 4.923 -4.733 12.664 1.00 82.06 90 PRO A N 1
ATOM 687 C CA . PRO A 1 90 ? 6.354 -4.514 12.835 1.00 82.06 90 PRO A CA 1
ATOM 688 C C . PRO A 1 90 ? 6.719 -3.028 12.717 1.00 82.06 90 PRO A C 1
ATOM 690 O O . PRO A 1 90 ? 6.257 -2.333 11.817 1.00 82.06 90 PRO A O 1
ATOM 693 N N . THR A 1 91 ? 7.584 -2.538 13.606 1.00 73.62 91 THR A N 1
ATOM 694 C CA . THR A 1 91 ? 8.057 -1.138 13.587 1.00 73.62 91 THR A CA 1
ATOM 695 C C . THR A 1 91 ? 8.950 -0.823 12.394 1.00 73.62 91 THR A C 1
ATOM 697 O O . THR A 1 91 ? 9.082 0.332 11.991 1.00 73.62 91 THR A O 1
ATOM 700 N N . ASP A 1 92 ? 9.577 -1.859 11.852 1.00 78.19 92 ASP A N 1
ATOM 701 C CA . ASP A 1 92 ? 10.450 -1.811 10.701 1.00 78.19 92 ASP A CA 1
ATOM 702 C C . ASP A 1 92 ? 10.435 -3.160 9.985 1.00 78.19 92 ASP A C 1
ATOM 704 O O . ASP A 1 92 ? 10.147 -4.206 10.571 1.00 78.19 92 ASP A O 1
ATOM 708 N N . PHE A 1 93 ? 10.774 -3.129 8.706 1.00 84.31 93 PHE A N 1
ATOM 709 C CA . PHE A 1 93 ? 11.029 -4.314 7.912 1.00 84.31 93 PHE A CA 1
ATOM 710 C C . PHE A 1 93 ? 12.070 -4.010 6.836 1.00 84.31 93 PHE A C 1
ATOM 712 O O . PHE A 1 93 ? 12.388 -2.859 6.524 1.00 84.31 93 PHE A O 1
ATOM 719 N N . THR A 1 94 ? 12.630 -5.071 6.268 1.00 93.12 94 THR A N 1
ATOM 720 C CA . THR A 1 94 ? 13.479 -4.960 5.084 1.00 93.12 94 THR A CA 1
ATOM 721 C C . THR A 1 94 ? 12.629 -5.247 3.861 1.00 93.12 94 THR A C 1
ATOM 723 O O . THR A 1 94 ? 12.096 -6.344 3.706 1.00 93.12 94 THR A O 1
ATOM 726 N N . TYR A 1 95 ? 12.508 -4.251 2.998 1.00 93.12 95 TYR A N 1
ATOM 727 C CA . TYR A 1 95 ? 11.879 -4.377 1.707 1.00 93.12 95 TYR A CA 1
ATOM 728 C C . TYR A 1 95 ? 12.883 -4.939 0.703 1.00 93.12 95 TYR A C 1
ATOM 730 O O . TYR A 1 95 ? 13.912 -4.320 0.413 1.00 93.12 95 TYR A O 1
ATOM 738 N N . SER A 1 96 ? 12.608 -6.148 0.231 1.00 96.75 96 SER A N 1
ATOM 739 C CA . SER A 1 96 ? 13.550 -6.943 -0.543 1.00 96.75 96 SER A CA 1
ATOM 740 C C . SER A 1 96 ? 13.414 -6.651 -2.032 1.00 96.75 96 SER A C 1
ATOM 742 O O . SER A 1 96 ? 12.352 -6.821 -2.627 1.00 96.75 96 SER A O 1
ATOM 744 N N . ALA A 1 97 ? 14.510 -6.222 -2.639 1.00 97.00 97 ALA A N 1
ATOM 745 C CA . ALA A 1 97 ? 14.635 -6.043 -4.071 1.00 97.00 97 ALA A CA 1
ATOM 746 C C . ALA A 1 97 ? 15.190 -7.321 -4.717 1.00 97.00 97 ALA A C 1
ATOM 748 O O . ALA A 1 97 ? 15.772 -8.181 -4.053 1.00 97.00 97 ALA A O 1
ATOM 749 N N . ARG A 1 98 ? 15.017 -7.463 -6.037 1.00 95.56 98 ARG A N 1
ATOM 750 C CA . ARG A 1 98 ? 15.546 -8.627 -6.769 1.00 95.56 98 ARG A CA 1
ATOM 751 C C . ARG A 1 98 ? 17.071 -8.667 -6.717 1.00 95.56 98 ARG A C 1
ATOM 753 O O . ARG A 1 98 ? 17.651 -9.747 -6.661 1.00 95.56 98 ARG A O 1
ATOM 760 N N . ASN A 1 99 ? 17.708 -7.499 -6.764 1.00 96.12 99 ASN A N 1
ATOM 761 C CA . ASN A 1 99 ? 19.112 -7.352 -6.422 1.00 96.12 99 ASN A CA 1
ATOM 762 C C . ASN A 1 99 ? 19.229 -7.098 -4.908 1.00 96.12 99 ASN A C 1
ATOM 764 O O . ASN A 1 99 ? 18.846 -6.020 -4.459 1.00 96.12 99 ASN A O 1
ATOM 768 N N . PRO A 1 100 ? 19.796 -8.023 -4.110 1.00 95.38 100 PRO A N 1
ATOM 769 C CA . PRO A 1 100 ? 19.884 -7.846 -2.660 1.00 95.38 100 PRO A CA 1
ATOM 770 C C . PRO A 1 100 ? 20.706 -6.628 -2.215 1.00 95.38 100 PRO A C 1
ATOM 772 O O . PRO A 1 100 ? 20.549 -6.171 -1.084 1.00 95.38 100 PRO A O 1
ATOM 775 N N . ALA A 1 101 ? 21.578 -6.092 -3.081 1.00 93.88 101 ALA A N 1
ATOM 776 C CA . ALA A 1 101 ? 22.307 -4.851 -2.806 1.00 93.88 101 ALA A CA 1
ATOM 777 C C . ALA A 1 101 ? 21.384 -3.619 -2.740 1.00 93.88 101 ALA A C 1
ATOM 779 O O . ALA A 1 101 ? 21.747 -2.627 -2.112 1.00 93.88 101 ALA A O 1
ATOM 780 N N . ASP A 1 102 ? 20.192 -3.715 -3.333 1.00 94.69 102 ASP A N 1
ATOM 781 C CA . ASP A 1 102 ? 19.173 -2.667 -3.386 1.00 94.69 102 ASP A CA 1
ATOM 782 C C . ASP A 1 102 ? 18.045 -2.900 -2.363 1.00 94.69 102 ASP A C 1
ATOM 784 O O . ASP A 1 102 ? 16.981 -2.288 -2.458 1.00 94.69 102 ASP A O 1
ATOM 788 N N . ASN A 1 103 ? 18.255 -3.785 -1.380 1.00 96.00 103 ASN A N 1
ATOM 789 C CA . ASN A 1 103 ? 17.328 -3.974 -0.265 1.00 96.00 103 ASN A CA 1
ATOM 790 C C . ASN A 1 103 ? 17.231 -2.702 0.586 1.00 96.00 103 ASN A C 1
ATOM 792 O O . ASN A 1 103 ? 18.236 -2.071 0.920 1.00 96.00 103 ASN A O 1
ATOM 796 N N . LEU A 1 104 ? 16.012 -2.349 0.996 1.00 90.75 104 LEU A N 1
ATOM 797 C CA . LEU A 1 104 ? 15.733 -1.089 1.683 1.00 90.75 104 LEU A CA 1
ATOM 798 C C . LEU A 1 104 ? 15.120 -1.346 3.048 1.00 90.75 104 LEU A C 1
ATOM 800 O O . LEU A 1 104 ? 14.184 -2.121 3.189 1.00 90.75 104 LEU A O 1
ATOM 804 N N . ARG A 1 105 ? 15.613 -0.653 4.069 1.00 87.88 105 ARG A N 1
ATOM 805 C CA . ARG A 1 105 ? 14.955 -0.624 5.376 1.00 87.88 105 ARG A CA 1
ATOM 806 C C . ARG A 1 105 ? 13.806 0.378 5.310 1.00 87.88 105 ARG A C 1
ATOM 808 O O . ARG A 1 105 ? 14.015 1.517 4.901 1.00 87.88 105 ARG A O 1
ATOM 815 N N . LEU A 1 106 ? 12.615 -0.055 5.699 1.00 80.50 106 LEU A N 1
ATOM 816 C CA . LEU A 1 106 ? 11.436 0.787 5.884 1.00 80.50 106 LEU A CA 1
ATOM 817 C C . LEU A 1 106 ? 11.000 0.667 7.337 1.00 80.50 106 LEU A C 1
ATOM 819 O O . LEU A 1 106 ? 11.056 -0.415 7.908 1.00 80.50 106 LEU A O 1
ATOM 823 N N . GLY A 1 107 ? 10.641 1.782 7.957 1.00 68.56 107 GLY A N 1
ATOM 824 C CA . GLY A 1 107 ? 10.684 1.882 9.419 1.00 68.56 107 GLY A CA 1
ATOM 825 C C . GLY A 1 107 ? 11.333 3.196 9.784 1.00 68.56 107 GLY A C 1
ATOM 826 O O . GLY A 1 107 ? 12.346 3.510 9.172 1.00 68.56 107 GLY A O 1
ATOM 827 N N . GLU A 1 108 ? 10.826 3.968 10.741 1.00 61.97 108 GLU A N 1
ATOM 828 C CA . GLU A 1 108 ? 11.575 5.143 11.208 1.00 61.97 108 GLU A CA 1
ATOM 829 C C . GLU A 1 108 ? 12.984 4.717 11.664 1.00 61.97 108 GLU A C 1
ATOM 831 O O . GLU A 1 108 ? 13.134 3.664 12.289 1.00 61.97 108 GLU A O 1
ATOM 836 N N . PRO A 1 109 ? 14.039 5.500 11.378 1.00 71.56 109 PRO A N 1
ATOM 837 C CA . PRO A 1 109 ? 14.067 6.807 10.707 1.00 71.56 109 PRO A CA 1
ATOM 838 C C . PRO A 1 109 ? 14.270 6.716 9.182 1.00 71.56 109 PRO A C 1
ATOM 840 O O . PRO A 1 109 ? 14.766 7.659 8.558 1.00 71.56 109 PRO A O 1
ATOM 843 N N . HIS A 1 110 ? 13.986 5.561 8.589 1.00 77.94 110 HIS A N 1
ATOM 844 C CA . HIS A 1 110 ? 14.257 5.258 7.196 1.00 77.94 110 HIS A CA 1
ATOM 845 C C . HIS A 1 110 ? 13.117 5.662 6.267 1.00 77.94 110 HIS A C 1
ATOM 847 O O . HIS A 1 110 ? 11.939 5.456 6.555 1.00 77.94 110 HIS A O 1
ATOM 853 N N . SER A 1 111 ? 13.489 6.208 5.113 1.00 77.94 111 SER A N 1
ATOM 854 C CA . SER A 1 111 ? 12.543 6.557 4.061 1.00 77.94 111 SER A CA 1
ATOM 855 C C . SER A 1 111 ? 13.110 6.309 2.674 1.00 77.94 111 SER A C 1
ATOM 857 O O . SER A 1 111 ? 14.323 6.284 2.468 1.00 77.94 111 SER A O 1
ATOM 859 N N . ILE A 1 112 ? 12.212 6.131 1.713 1.00 81.31 112 ILE A N 1
ATOM 860 C CA . ILE A 1 112 ? 12.560 5.882 0.315 1.00 81.31 112 ILE A CA 1
ATOM 861 C C . ILE A 1 112 ? 11.832 6.868 -0.592 1.00 81.31 112 ILE A C 1
ATOM 863 O O . ILE A 1 112 ? 10.812 7.439 -0.208 1.00 81.31 112 ILE A O 1
ATOM 867 N N . PHE A 1 113 ? 12.356 7.033 -1.801 1.00 82.38 113 PHE A N 1
ATOM 868 C CA . PHE A 1 113 ? 11.709 7.775 -2.880 1.00 82.38 113 PHE A CA 1
ATOM 869 C C . PHE A 1 113 ? 11.176 6.816 -3.935 1.00 82.38 113 PHE A C 1
ATOM 871 O O . PHE A 1 113 ? 11.898 5.915 -4.375 1.00 82.38 113 PHE A O 1
ATOM 878 N N . VAL A 1 114 ? 9.922 7.035 -4.322 1.00 82.31 114 VAL A N 1
ATOM 879 C CA . VAL A 1 114 ? 9.199 6.230 -5.307 1.00 82.31 114 VAL A CA 1
ATOM 880 C C . VAL A 1 114 ? 8.625 7.155 -6.387 1.00 82.31 114 VAL A C 1
ATOM 882 O O . VAL A 1 114 ? 8.085 8.216 -6.056 1.00 82.31 114 VAL A O 1
ATOM 885 N N . PRO A 1 115 ? 8.692 6.785 -7.676 1.00 82.06 115 PRO A N 1
ATOM 886 C CA . PRO A 1 115 ? 8.062 7.550 -8.745 1.00 82.06 115 PRO A CA 1
ATOM 887 C C . PRO A 1 115 ? 6.557 7.752 -8.530 1.00 82.06 115 PRO A C 1
ATOM 889 O O . PRO A 1 115 ? 5.877 6.876 -8.002 1.00 82.06 115 PRO A O 1
ATOM 892 N N . MET A 1 116 ? 6.028 8.885 -9.005 1.00 79.81 116 MET A N 1
ATOM 893 C CA . MET A 1 116 ? 4.581 9.125 -9.104 1.00 79.81 116 MET A CA 1
ATOM 894 C C . MET A 1 116 ? 3.897 7.962 -9.844 1.00 79.81 116 MET A C 1
ATOM 896 O O . MET A 1 116 ? 4.464 7.433 -10.798 1.00 79.81 116 MET A O 1
ATOM 900 N N . THR A 1 117 ? 2.679 7.590 -9.445 1.00 79.75 117 THR A N 1
ATOM 901 C CA . THR A 1 117 ? 1.922 6.495 -10.073 1.00 79.75 117 THR A CA 1
ATOM 902 C C . THR A 1 117 ? 0.542 6.967 -10.522 1.00 79.75 117 THR A C 1
ATOM 904 O O . THR A 1 117 ? 0.051 7.980 -10.028 1.00 79.75 117 THR A O 1
ATOM 907 N N . GLY A 1 118 ? -0.074 6.280 -11.485 1.00 81.19 118 GLY A N 1
ATOM 908 C CA . GLY A 1 118 ? -1.472 6.534 -11.855 1.00 81.19 118 GLY A CA 1
ATOM 909 C C . GLY A 1 118 ? -1.729 7.552 -12.961 1.00 81.19 118 GLY A C 1
ATOM 910 O O . GLY A 1 118 ? -2.891 7.865 -13.207 1.00 81.19 118 GLY A O 1
ATOM 911 N N . ALA A 1 119 ? -0.716 8.091 -13.655 1.00 81.94 119 ALA A N 1
ATOM 912 C CA . ALA A 1 119 ? -0.982 9.120 -14.664 1.00 81.94 119 ALA A CA 1
ATOM 913 C C . ALA A 1 119 ? -1.688 8.550 -15.915 1.00 81.94 119 ALA A C 1
ATOM 915 O O . ALA A 1 119 ? -1.093 7.748 -16.638 1.00 81.94 119 ALA A O 1
ATOM 916 N N . PRO A 1 120 ? -2.900 9.031 -16.266 1.00 85.38 120 PRO A N 1
ATOM 917 C CA . PRO A 1 120 ? -3.621 8.552 -17.450 1.00 85.38 120 PRO A CA 1
ATOM 918 C C . PRO A 1 120 ? -3.097 9.149 -18.765 1.00 85.38 120 PRO A C 1
ATOM 920 O O . PRO A 1 120 ? -3.468 8.708 -19.850 1.00 85.38 120 PRO A O 1
ATOM 923 N N . TYR A 1 121 ? -2.254 10.182 -18.682 1.00 85.31 121 TYR A N 1
ATOM 924 C CA . TYR A 1 121 ? -1.639 10.841 -19.830 1.00 85.31 121 TYR A CA 1
ATOM 925 C C . TYR A 1 121 ? -0.173 11.121 -19.544 1.00 85.31 121 TYR A C 1
ATOM 927 O O . TYR A 1 121 ? 0.175 11.546 -18.440 1.00 85.31 121 TYR A O 1
ATOM 935 N N . LEU A 1 122 ? 0.656 10.998 -20.575 1.00 88.81 122 LEU A N 1
ATOM 936 C CA . LEU A 1 122 ? 2.027 11.492 -20.554 1.00 88.81 122 LEU A CA 1
ATOM 937 C C . LEU A 1 122 ? 2.143 12.765 -21.386 1.00 88.81 122 LEU A C 1
ATOM 939 O O . LEU A 1 122 ? 1.300 13.052 -22.238 1.00 88.81 122 LEU A O 1
ATOM 943 N N . ARG A 1 123 ? 3.199 13.528 -21.121 1.00 91.12 123 ARG A N 1
ATOM 944 C CA . ARG A 1 123 ? 3.628 14.664 -21.933 1.00 91.12 123 ARG A CA 1
ATOM 945 C C . ARG A 1 123 ? 5.051 14.371 -22.379 1.00 91.12 123 ARG A C 1
ATOM 947 O O . ARG A 1 123 ? 5.892 14.096 -21.527 1.00 91.12 123 ARG A O 1
ATOM 954 N N . ASP A 1 124 ? 5.269 14.305 -23.684 1.00 87.81 124 ASP A N 1
ATOM 955 C CA . ASP A 1 124 ? 6.570 13.932 -24.235 1.00 87.81 124 ASP A CA 1
ATOM 956 C C . ASP A 1 124 ? 7.539 15.125 -24.303 1.00 87.81 124 ASP A C 1
ATOM 958 O O . ASP A 1 124 ? 7.223 16.238 -23.879 1.00 87.81 124 ASP A O 1
ATOM 962 N N . LEU A 1 125 ? 8.744 14.886 -24.827 1.00 91.19 125 LEU A N 1
ATOM 963 C CA . LEU A 1 125 ? 9.796 15.902 -24.946 1.00 91.19 125 LEU A CA 1
ATOM 964 C C . LEU A 1 125 ? 9.452 17.038 -25.924 1.00 91.19 125 LEU A C 1
ATOM 966 O O . LEU A 1 125 ? 10.110 18.073 -25.893 1.00 91.19 125 LEU A O 1
ATOM 970 N N . ASN A 1 126 ? 8.431 16.861 -26.767 1.00 94.06 126 ASN A N 1
ATOM 971 C CA . ASN A 1 126 ? 7.924 17.883 -27.682 1.00 94.06 126 ASN A CA 1
ATOM 972 C C . ASN A 1 126 ? 6.699 18.607 -27.102 1.00 94.06 126 ASN A C 1
ATOM 974 O O . ASN A 1 126 ? 5.969 19.269 -27.837 1.00 94.06 126 ASN A O 1
ATOM 978 N N . ASP A 1 127 ? 6.459 18.460 -25.796 1.00 90.38 127 ASP A N 1
ATOM 979 C CA . ASP A 1 127 ? 5.330 19.040 -25.073 1.00 90.38 127 ASP A CA 1
ATOM 980 C C . ASP A 1 127 ? 3.950 18.505 -25.513 1.00 90.38 127 ASP A C 1
ATOM 982 O O . ASP A 1 127 ? 2.905 19.109 -25.256 1.00 90.38 127 ASP A O 1
ATOM 986 N N . VAL A 1 128 ? 3.904 17.322 -26.137 1.00 93.38 128 VAL A N 1
ATOM 987 C CA . VAL A 1 128 ? 2.650 16.729 -26.618 1.00 93.38 128 VAL A CA 1
ATOM 988 C C . VAL A 1 128 ? 2.029 15.851 -25.538 1.00 93.38 128 VAL A C 1
ATOM 990 O O . VAL A 1 128 ? 2.605 14.850 -25.106 1.00 93.38 128 VAL A O 1
ATOM 993 N N . ARG A 1 129 ? 0.808 16.200 -25.111 1.00 93.75 129 ARG A N 1
ATOM 994 C CA . ARG A 1 129 ? -0.003 15.367 -24.210 1.00 93.75 129 ARG A CA 1
ATOM 995 C C . ARG A 1 129 ? -0.669 14.238 -24.993 1.00 93.75 129 ARG A C 1
ATOM 997 O O . ARG A 1 129 ? -1.500 14.508 -25.857 1.00 93.75 129 ARG A O 1
ATOM 1004 N N . ARG A 1 130 ? -0.388 12.986 -24.636 1.00 95.38 130 ARG A N 1
ATOM 1005 C CA . ARG A 1 130 ? -0.969 11.809 -25.299 1.00 95.38 130 ARG A CA 1
ATOM 1006 C C . ARG A 1 130 ? -1.220 10.647 -24.346 1.00 95.38 130 ARG A C 1
ATOM 1008 O O . ARG A 1 130 ? -0.776 10.652 -23.197 1.00 95.38 130 ARG A O 1
ATOM 1015 N N . ILE A 1 131 ? -1.967 9.669 -24.849 1.00 96.12 131 ILE A N 1
ATOM 1016 C CA . ILE A 1 131 ? -2.235 8.411 -24.157 1.00 96.12 131 ILE A CA 1
ATOM 1017 C C . ILE A 1 131 ? -0.944 7.557 -24.155 1.00 96.12 131 ILE A C 1
ATOM 1019 O O . ILE A 1 131 ? -0.318 7.438 -25.215 1.00 96.12 131 ILE A O 1
ATOM 1023 N N . PRO A 1 132 ? -0.526 7.004 -23.001 1.00 95.69 132 PRO A N 1
ATOM 1024 C CA . PRO A 1 132 ? 0.656 6.148 -22.889 1.00 95.69 132 PRO A CA 1
ATOM 1025 C C . PRO A 1 132 ? 0.467 4.750 -23.489 1.00 95.69 132 PRO A C 1
ATOM 1027 O O . PRO A 1 132 ? -0.638 4.203 -23.497 1.00 95.69 132 PRO A O 1
ATOM 1030 N N . THR A 1 133 ? 1.575 4.145 -23.908 1.00 96.75 133 THR A N 1
ATOM 1031 C CA . THR A 1 133 ? 1.703 2.729 -24.286 1.00 96.75 133 THR A CA 1
ATOM 1032 C C . THR A 1 133 ? 2.515 1.947 -23.249 1.00 96.75 133 THR A C 1
ATOM 1034 O O . THR A 1 133 ? 3.108 2.524 -22.331 1.00 96.75 133 THR A O 1
ATOM 1037 N N . LEU A 1 134 ? 2.590 0.622 -23.391 1.00 96.81 134 LEU A N 1
ATOM 1038 C CA . LEU A 1 134 ? 3.457 -0.204 -22.548 1.00 96.81 134 LEU A CA 1
ATOM 1039 C C . LEU A 1 134 ? 4.946 0.137 -22.732 1.00 96.81 134 LEU A C 1
ATOM 1041 O O . LEU A 1 134 ? 5.711 0.072 -21.768 1.00 96.81 134 LEU A O 1
ATOM 1045 N N . ASP A 1 135 ? 5.349 0.548 -23.936 1.00 97.00 135 ASP A N 1
ATOM 1046 C CA . ASP A 1 135 ? 6.716 0.998 -24.218 1.00 97.00 135 ASP A CA 1
ATOM 1047 C C . ASP A 1 135 ? 7.047 2.314 -23.503 1.00 97.00 135 ASP A C 1
ATOM 1049 O O . ASP A 1 135 ? 8.161 2.476 -22.998 1.00 97.00 135 ASP A O 1
ATOM 1053 N N . ASP A 1 136 ? 6.076 3.227 -23.391 1.00 96.50 136 ASP A N 1
ATOM 1054 C CA . ASP A 1 136 ? 6.235 4.443 -22.591 1.00 96.50 136 ASP A CA 1
ATOM 1055 C C . ASP A 1 136 ? 6.438 4.102 -21.113 1.00 96.50 136 ASP A C 1
ATOM 1057 O O . ASP A 1 136 ? 7.353 4.624 -20.475 1.00 96.50 136 ASP A O 1
ATOM 1061 N N . LEU A 1 137 ? 5.633 3.182 -20.572 1.00 96.38 137 LEU A N 1
ATOM 1062 C CA . LEU A 1 137 ? 5.806 2.705 -19.200 1.00 96.38 137 LEU A CA 1
ATOM 1063 C C . LEU A 1 137 ? 7.188 2.061 -18.999 1.00 96.38 137 LEU A C 1
ATOM 1065 O O . LEU A 1 137 ? 7.883 2.372 -18.034 1.00 96.38 137 LEU A O 1
ATOM 1069 N N . ALA A 1 138 ? 7.620 1.203 -19.927 1.00 97.38 138 ALA A N 1
ATOM 1070 C CA . ALA A 1 138 ? 8.942 0.586 -19.886 1.00 97.38 138 ALA A CA 1
ATOM 1071 C C . ALA A 1 138 ? 10.074 1.626 -19.923 1.00 97.38 138 ALA A C 1
ATOM 1073 O O . ALA A 1 138 ? 11.105 1.444 -19.276 1.00 97.38 138 ALA A O 1
ATOM 1074 N N . MET A 1 139 ? 9.899 2.723 -20.663 1.00 96.88 139 MET A N 1
ATOM 1075 C CA . MET A 1 139 ? 10.833 3.846 -20.672 1.00 96.88 139 MET A CA 1
ATOM 1076 C C . MET A 1 139 ? 10.887 4.543 -19.305 1.00 96.88 139 MET A C 1
ATOM 1078 O O . MET A 1 139 ? 11.986 4.737 -18.787 1.00 96.88 139 MET A O 1
ATOM 1082 N N . PHE A 1 140 ? 9.748 4.803 -18.657 1.00 95.88 140 PHE A N 1
ATOM 1083 C CA . PHE A 1 140 ? 9.728 5.353 -17.296 1.00 95.88 140 PHE A CA 1
ATOM 1084 C C . PHE A 1 140 ? 10.358 4.418 -16.253 1.00 95.88 140 PHE A C 1
ATOM 1086 O O . PHE A 1 140 ? 11.084 4.897 -15.384 1.00 95.88 140 PHE A O 1
ATOM 1093 N N . HIS A 1 141 ? 10.174 3.098 -16.355 1.00 97.31 141 HIS A N 1
ATOM 1094 C CA . HIS A 1 141 ? 10.859 2.145 -15.471 1.00 97.31 141 HIS A CA 1
ATOM 1095 C C . HIS A 1 141 ? 12.378 2.174 -15.641 1.00 97.31 141 HIS A C 1
ATOM 1097 O O . HIS A 1 141 ? 13.104 2.169 -14.648 1.00 97.31 141 HIS A O 1
ATOM 1103 N N . LYS A 1 142 ? 12.871 2.273 -16.882 1.00 97.19 142 LYS A N 1
ATOM 1104 C CA . LYS A 1 142 ? 14.308 2.438 -17.152 1.00 97.19 142 LYS A CA 1
ATOM 1105 C C . LYS A 1 142 ? 14.831 3.754 -16.579 1.00 97.19 142 LYS A C 1
ATOM 1107 O O . LYS A 1 142 ? 15.906 3.764 -15.992 1.00 97.19 142 LYS A O 1
ATOM 1112 N N . LEU A 1 143 ? 14.071 4.845 -16.704 1.00 94.62 143 LEU A N 1
ATOM 1113 C CA . LEU A 1 143 ? 14.433 6.131 -16.100 1.00 94.62 143 LEU A CA 1
ATOM 1114 C C . LEU A 1 143 ? 14.485 6.044 -14.570 1.00 94.62 143 LEU A C 1
ATOM 1116 O O . LEU A 1 143 ? 15.458 6.497 -13.979 1.00 94.62 143 LEU A O 1
ATOM 1120 N N . ALA A 1 144 ? 13.498 5.413 -13.930 1.00 93.19 144 ALA A N 1
ATOM 1121 C CA . ALA A 1 144 ? 13.492 5.205 -12.482 1.00 93.19 144 ALA A CA 1
ATOM 1122 C C . ALA A 1 144 ? 14.658 4.314 -12.013 1.00 93.19 144 ALA A C 1
ATOM 1124 O O . ALA A 1 144 ? 15.253 4.565 -10.966 1.00 93.19 144 ALA A O 1
ATOM 1125 N N . HIS A 1 145 ? 15.030 3.300 -12.798 1.00 95.38 145 HIS A N 1
ATOM 1126 C CA . HIS A 1 145 ? 16.214 2.484 -12.535 1.00 95.38 145 HIS A CA 1
ATOM 1127 C C . HIS A 1 145 ? 17.512 3.303 -12.663 1.00 95.38 145 HIS A C 1
ATOM 1129 O O . HIS A 1 145 ? 18.365 3.231 -11.783 1.00 95.38 145 HIS A O 1
ATOM 1135 N N . MET A 1 146 ? 17.635 4.134 -13.702 1.00 94.06 146 MET A N 1
ATOM 1136 C CA . MET A 1 146 ? 18.813 4.979 -13.930 1.00 94.06 146 MET A CA 1
ATOM 1137 C C . MET A 1 146 ? 18.950 6.142 -12.941 1.00 94.06 146 MET A C 1
ATOM 1139 O O . MET A 1 146 ? 20.071 6.586 -12.711 1.00 94.06 146 MET A O 1
ATOM 1143 N N . GLU A 1 147 ? 17.846 6.658 -12.397 1.00 91.69 147 GLU A N 1
ATOM 1144 C CA . GLU A 1 147 ? 17.851 7.779 -11.454 1.00 91.69 147 GLU A CA 1
ATOM 1145 C C . GLU A 1 147 ? 18.374 7.321 -10.084 1.00 91.69 147 GLU A C 1
ATOM 1147 O O . GLU A 1 147 ? 17.683 6.556 -9.399 1.00 91.69 147 GLU A O 1
ATOM 1152 N N . PRO A 1 148 ? 19.562 7.776 -9.641 1.00 88.94 148 PRO A N 1
ATOM 1153 C CA . PRO A 1 148 ? 20.143 7.321 -8.383 1.00 88.94 148 PRO A CA 1
ATOM 1154 C C . PRO A 1 148 ? 19.248 7.649 -7.194 1.00 88.94 148 PRO A C 1
ATOM 1156 O O . PRO A 1 148 ? 19.134 6.846 -6.281 1.00 88.94 148 PRO A O 1
ATOM 1159 N N . SER A 1 149 ? 18.549 8.785 -7.220 1.00 86.00 149 SER A N 1
ATOM 1160 C CA . SER A 1 149 ? 17.728 9.229 -6.091 1.00 86.00 149 SER A CA 1
ATOM 1161 C C . SER A 1 149 ? 16.380 8.502 -5.984 1.00 86.00 149 SER A C 1
ATOM 1163 O O . SER A 1 149 ? 15.644 8.745 -5.033 1.00 86.00 149 SER A O 1
ATOM 1165 N N . GLN A 1 150 ? 16.020 7.625 -6.928 1.00 88.06 150 GLN A N 1
ATOM 1166 C CA . GLN A 1 150 ? 14.798 6.816 -6.868 1.00 88.06 150 GLN A CA 1
ATOM 1167 C C . GLN A 1 150 ? 15.131 5.409 -6.386 1.00 88.06 150 GLN A C 1
ATOM 1169 O O . GLN A 1 150 ? 15.998 4.747 -6.950 1.00 88.06 150 GLN A O 1
ATOM 1174 N N . HIS A 1 151 ? 14.413 4.931 -5.372 1.00 92.62 151 HIS A N 1
ATOM 1175 C CA . HIS A 1 151 ? 14.676 3.630 -4.749 1.00 92.62 151 HIS A CA 1
ATOM 1176 C C . HIS A 1 151 ? 13.711 2.532 -5.220 1.00 92.62 151 HIS A C 1
ATOM 1178 O O . HIS A 1 151 ? 13.806 1.368 -4.824 1.00 92.62 151 HIS A O 1
ATOM 1184 N N . SER A 1 152 ? 12.756 2.908 -6.067 1.00 91.94 152 SER A N 1
ATOM 1185 C CA . SER A 1 152 ? 11.738 2.025 -6.609 1.00 91.94 152 SER A CA 1
ATOM 1186 C C . SER A 1 152 ? 11.465 2.361 -8.068 1.00 91.94 152 SER A C 1
ATOM 1188 O O . SER A 1 152 ? 11.624 3.502 -8.499 1.00 91.94 152 SER A O 1
ATOM 1190 N N . SER A 1 153 ? 11.013 1.363 -8.819 1.00 92.06 153 SER A N 1
ATOM 1191 C CA . SER A 1 153 ? 10.436 1.546 -10.155 1.00 92.06 153 SER A CA 1
ATOM 1192 C C . SER A 1 153 ? 8.919 1.769 -10.135 1.00 92.06 153 SER A C 1
ATOM 1194 O O . SER A 1 153 ? 8.350 2.071 -11.180 1.00 92.06 153 SER A O 1
ATOM 1196 N N . ALA A 1 154 ? 8.286 1.683 -8.956 1.00 86.19 154 ALA A N 1
ATOM 1197 C CA . ALA A 1 154 ? 6.835 1.696 -8.772 1.00 86.19 154 ALA A CA 1
ATOM 1198 C C . ALA A 1 154 ? 6.114 0.597 -9.593 1.00 86.19 154 ALA A C 1
ATOM 1200 O O . ALA A 1 154 ? 6.719 -0.421 -9.934 1.00 86.19 154 ALA A O 1
ATOM 1201 N N . HIS A 1 155 ? 4.806 0.745 -9.831 1.00 84.38 155 HIS A N 1
ATOM 1202 C CA . HIS A 1 155 ? 3.995 -0.143 -10.678 1.00 84.38 155 HIS A CA 1
ATOM 1203 C C . HIS A 1 155 ? 3.672 0.511 -12.026 1.00 84.38 155 HIS A C 1
ATOM 1205 O O . HIS A 1 155 ? 4.406 0.310 -12.979 1.00 84.38 155 HIS A O 1
ATOM 1211 N N . HIS A 1 156 ? 2.598 1.300 -12.145 1.00 86.44 156 HIS A N 1
ATOM 1212 C CA . HIS A 1 156 ? 2.316 2.082 -13.351 1.00 86.44 156 HIS A CA 1
ATOM 1213 C C . HIS A 1 156 ? 2.592 3.563 -13.083 1.00 86.44 156 HIS A C 1
ATOM 1215 O O . HIS A 1 156 ? 1.793 4.273 -12.476 1.00 86.44 156 HIS A O 1
ATOM 1221 N N . ILE A 1 157 ? 3.739 4.053 -13.555 1.00 87.06 157 ILE A N 1
ATOM 1222 C CA . ILE A 1 157 ? 4.035 5.498 -13.555 1.00 87.06 157 ILE A CA 1
ATOM 1223 C C . ILE A 1 157 ? 3.048 6.223 -14.479 1.00 87.06 157 ILE A C 1
ATOM 1225 O O . ILE A 1 157 ? 2.501 7.275 -14.148 1.00 87.06 157 ILE A O 1
ATOM 1229 N N . VAL A 1 158 ? 2.775 5.598 -15.621 1.00 90.06 158 VAL A N 1
ATOM 1230 C CA . VAL A 1 158 ? 1.760 5.984 -16.597 1.00 90.06 158 VAL A CA 1
ATOM 1231 C C . VAL A 1 158 ? 0.888 4.773 -16.912 1.00 90.06 158 VAL A C 1
ATOM 1233 O O . VAL A 1 158 ? 1.398 3.656 -16.943 1.00 90.06 158 VAL A O 1
ATOM 1236 N N . GLU A 1 159 ? -0.405 4.981 -17.147 1.00 90.44 159 GLU A N 1
ATOM 1237 C CA . GLU A 1 159 ? -1.350 3.906 -17.472 1.00 90.44 159 GLU A CA 1
ATOM 1238 C C . GLU A 1 159 ? -1.223 3.509 -18.960 1.00 90.44 159 GLU A C 1
ATOM 1240 O O . GLU A 1 159 ? -1.570 4.316 -19.828 1.00 90.44 159 GLU A O 1
ATOM 1245 N N . PRO A 1 160 ? -0.729 2.299 -19.297 1.00 93.50 160 PRO A N 1
ATOM 1246 C CA . PRO A 1 160 ? -0.528 1.892 -20.686 1.00 93.50 160 PRO A CA 1
ATOM 1247 C C . PRO A 1 160 ? -1.849 1.441 -21.321 1.00 93.50 160 PRO A C 1
ATOM 1249 O O . PRO A 1 160 ? -2.398 0.404 -20.962 1.00 93.50 160 PRO A O 1
ATOM 1252 N N . CYS A 1 161 ? -2.375 2.187 -22.289 1.00 93.38 161 CYS A N 1
ATOM 1253 C CA . CYS A 1 161 ? -3.721 1.955 -22.834 1.00 93.38 161 CYS A CA 1
ATOM 1254 C C . CYS A 1 161 ? -3.767 1.126 -24.128 1.00 93.38 161 CYS A C 1
ATOM 1256 O O . CYS A 1 161 ? -4.837 0.954 -24.709 1.00 93.38 161 CYS A O 1
ATOM 1258 N N . ASP A 1 162 ? -2.633 0.597 -24.573 1.00 95.56 162 ASP A N 1
ATOM 1259 C CA . ASP A 1 162 ? -2.454 -0.188 -25.801 1.00 95.56 162 ASP A CA 1
ATOM 1260 C C . ASP A 1 162 ? -2.715 -1.699 -25.624 1.00 95.56 162 ASP A C 1
ATOM 1262 O O . ASP A 1 162 ? -2.598 -2.463 -26.580 1.00 95.56 162 ASP A O 1
ATOM 1266 N N . HIS A 1 163 ? -3.100 -2.140 -24.420 1.00 92.19 163 HIS A N 1
ATOM 1267 C CA . HIS A 1 163 ? -3.384 -3.543 -24.092 1.00 92.19 163 HIS A CA 1
ATOM 1268 C C . HIS A 1 163 ? -4.746 -3.725 -23.393 1.00 92.19 163 HIS A C 1
ATOM 1270 O O . HIS A 1 163 ? -5.189 -2.819 -22.676 1.00 92.19 163 HIS A O 1
ATOM 1276 N N . PRO A 1 164 ? -5.403 -4.899 -23.520 1.00 93.75 164 PRO A N 1
ATOM 1277 C CA . PRO A 1 164 ? -6.663 -5.189 -22.832 1.00 93.75 164 PRO A CA 1
ATOM 1278 C C . PRO A 1 164 ? -6.560 -5.046 -21.308 1.00 93.75 164 PRO A C 1
ATOM 1280 O O . PRO A 1 164 ? -5.632 -5.570 -20.694 1.00 93.75 164 PRO A O 1
ATOM 1283 N N . ILE A 1 165 ? -7.548 -4.383 -20.695 1.00 90.19 165 ILE A N 1
ATOM 1284 C CA . ILE A 1 165 ? -7.577 -4.074 -19.251 1.00 90.19 165 ILE A CA 1
ATOM 1285 C C . ILE A 1 165 ? -7.423 -5.340 -18.394 1.00 90.19 165 ILE A C 1
ATOM 1287 O O . ILE A 1 165 ? -6.673 -5.334 -17.424 1.00 90.19 165 ILE A O 1
ATOM 1291 N N . SER A 1 166 ? -8.063 -6.444 -18.791 1.00 89.69 166 SER A N 1
ATOM 1292 C CA . SER A 1 166 ? -8.076 -7.711 -18.044 1.00 89.69 166 SER A CA 1
ATOM 1293 C C . SER A 1 166 ? -6.722 -8.419 -17.932 1.00 89.69 166 SER A C 1
ATOM 1295 O O . SER A 1 166 ? -6.595 -9.343 -17.139 1.00 89.69 166 SER A O 1
ATOM 1297 N N . GLN A 1 167 ? -5.724 -8.033 -18.730 1.00 90.38 167 GLN A N 1
ATOM 1298 C CA . GLN A 1 167 ? -4.394 -8.667 -18.754 1.00 90.38 167 GLN A CA 1
ATOM 1299 C C . GLN A 1 167 ? -3.262 -7.663 -18.516 1.00 90.38 167 GLN A C 1
ATOM 1301 O O . GLN A 1 167 ? -2.083 -8.023 -18.479 1.00 90.38 167 GLN A O 1
ATOM 1306 N N . ARG A 1 168 ? -3.601 -6.377 -18.416 1.00 93.00 168 ARG A N 1
ATOM 1307 C CA . ARG A 1 168 ? -2.633 -5.283 -18.397 1.00 93.00 168 ARG A CA 1
ATOM 1308 C C . ARG A 1 168 ? -1.771 -5.301 -17.139 1.00 93.00 168 ARG A C 1
ATOM 1310 O O . ARG A 1 168 ? -0.590 -4.977 -17.230 1.00 93.00 168 ARG A O 1
ATOM 1317 N N . HIS A 1 169 ? -2.318 -5.730 -15.999 1.00 94.69 169 HIS A N 1
ATOM 1318 C CA . HIS A 1 169 ? -1.578 -5.846 -14.738 1.00 94.69 169 HIS A CA 1
ATOM 1319 C C . HIS A 1 169 ? -0.351 -6.748 -14.874 1.00 94.69 169 HIS A C 1
ATOM 1321 O O . HIS A 1 169 ? 0.728 -6.356 -14.445 1.00 94.69 169 HIS A O 1
ATOM 1327 N N . LEU A 1 170 ? -0.482 -7.883 -15.570 1.00 96.62 170 LEU A N 1
ATOM 1328 C CA . LEU A 1 170 ? 0.629 -8.802 -15.837 1.00 96.62 170 LEU A CA 1
ATOM 1329 C C . LEU A 1 170 ? 1.765 -8.103 -16.591 1.00 96.62 170 LEU A C 1
ATOM 1331 O O . LEU A 1 170 ? 2.941 -8.281 -16.285 1.00 96.62 170 LEU A O 1
ATOM 1335 N N . ARG A 1 171 ? 1.418 -7.282 -17.588 1.00 96.50 171 ARG A N 1
ATOM 1336 C CA . ARG A 1 171 ? 2.393 -6.553 -18.411 1.00 96.50 171 ARG A CA 1
ATOM 1337 C C . ARG A 1 171 ? 3.049 -5.411 -17.641 1.00 96.50 171 ARG A C 1
ATOM 1339 O O . ARG A 1 171 ? 4.258 -5.233 -17.767 1.00 96.50 171 ARG A O 1
ATOM 1346 N N . ILE A 1 172 ? 2.273 -4.677 -16.844 1.00 96.06 172 ILE A N 1
ATOM 1347 C CA . ILE A 1 172 ? 2.766 -3.605 -15.970 1.00 96.06 172 ILE A CA 1
ATOM 1348 C C . ILE A 1 172 ? 3.769 -4.179 -14.968 1.00 96.06 172 ILE A C 1
ATOM 1350 O O . ILE A 1 172 ? 4.923 -3.759 -14.952 1.00 96.06 172 ILE A O 1
ATOM 1354 N N . THR A 1 173 ? 3.367 -5.196 -14.205 1.00 96.38 173 THR A N 1
ATOM 1355 C CA . THR A 1 173 ? 4.219 -5.828 -13.191 1.00 96.38 173 THR A CA 1
ATOM 1356 C C . THR A 1 173 ? 5.467 -6.449 -13.816 1.00 96.38 173 THR A C 1
ATOM 1358 O O . THR A 1 173 ? 6.575 -6.235 -13.325 1.00 96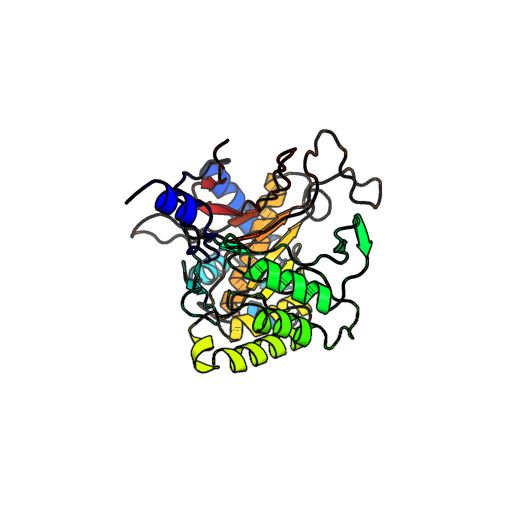.38 173 THR A O 1
ATOM 1361 N N . TYR A 1 174 ? 5.329 -7.139 -14.953 1.00 97.38 174 TYR A N 1
ATOM 1362 C CA . TYR A 1 174 ? 6.482 -7.681 -15.674 1.00 97.38 174 TYR A CA 1
ATOM 1363 C C . TYR A 1 174 ? 7.434 -6.582 -16.164 1.00 97.38 174 TYR A C 1
ATOM 1365 O O . TYR A 1 174 ? 8.648 -6.767 -16.131 1.00 97.38 174 TYR A O 1
ATOM 1373 N N . SER A 1 175 ? 6.909 -5.433 -16.602 1.00 97.50 175 SER A N 1
ATOM 1374 C CA . SER A 1 175 ? 7.722 -4.288 -17.019 1.00 97.50 175 SER A CA 1
ATOM 1375 C C . SER A 1 175 ? 8.605 -3.788 -15.871 1.00 97.50 175 SER A C 1
ATOM 1377 O O . SER A 1 175 ? 9.805 -3.610 -16.083 1.00 97.50 175 SER A O 1
ATOM 1379 N N . SER A 1 176 ? 8.059 -3.637 -14.657 1.00 96.38 176 SER A N 1
ATOM 1380 C CA . SER A 1 176 ? 8.836 -3.241 -13.470 1.00 96.38 176 SER A CA 1
ATOM 1381 C C . SER A 1 176 ? 9.929 -4.269 -13.150 1.00 96.38 176 SER A C 1
ATOM 1383 O O . SER A 1 176 ? 11.095 -3.905 -13.012 1.00 96.38 176 SER A O 1
ATOM 1385 N N . MET A 1 177 ? 9.581 -5.564 -13.141 1.00 96.75 177 MET A N 1
ATOM 1386 C CA . MET A 1 177 ? 10.514 -6.668 -12.857 1.00 96.75 177 MET A CA 1
ATOM 1387 C C . MET A 1 177 ? 11.634 -6.812 -13.900 1.00 96.75 177 MET A C 1
ATOM 1389 O O . MET A 1 177 ? 12.754 -7.211 -13.575 1.00 96.75 177 MET A O 1
ATOM 1393 N N . LYS A 1 178 ? 11.329 -6.534 -15.173 1.00 97.38 178 LYS A N 1
ATOM 1394 C CA . LYS A 1 178 ? 12.263 -6.685 -16.296 1.00 97.38 178 LYS A CA 1
ATOM 1395 C C . LYS A 1 178 ? 13.218 -5.505 -16.427 1.00 97.38 178 LYS A C 1
ATOM 1397 O O . LYS A 1 178 ? 14.364 -5.694 -16.829 1.00 97.38 178 LYS A O 1
ATOM 1402 N N . HIS A 1 179 ? 12.728 -4.292 -16.188 1.00 97.44 179 HIS A N 1
ATOM 1403 C CA . HIS A 1 179 ? 13.461 -3.060 -16.484 1.00 97.44 179 HIS A CA 1
ATOM 1404 C C . HIS A 1 179 ? 14.122 -2.417 -15.267 1.00 97.44 179 HIS A C 1
ATOM 1406 O O . HIS A 1 179 ? 14.859 -1.449 -15.440 1.00 97.44 179 HIS A O 1
ATOM 1412 N N . SER A 1 180 ? 13.901 -2.968 -14.075 1.00 96.69 180 SER A N 1
ATOM 1413 C CA . SER A 1 180 ? 14.570 -2.567 -12.846 1.00 96.69 180 SER A CA 1
ATOM 1414 C C . SER A 1 180 ? 14.884 -3.791 -11.984 1.00 96.69 180 SER A C 1
ATOM 1416 O O . SER A 1 180 ? 14.233 -4.833 -12.057 1.00 96.69 180 SER A O 1
ATOM 1418 N N . ASP A 1 181 ? 15.916 -3.678 -11.167 1.00 96.44 181 ASP A N 1
ATOM 1419 C CA . ASP A 1 181 ? 16.256 -4.587 -10.073 1.00 96.44 181 ASP A CA 1
ATOM 1420 C C . ASP A 1 181 ? 16.045 -3.961 -8.685 1.00 96.44 181 ASP A C 1
ATOM 1422 O O . ASP A 1 181 ? 16.132 -4.685 -7.693 1.00 96.44 181 ASP A O 1
ATOM 1426 N N . LYS A 1 182 ? 15.678 -2.670 -8.636 1.00 96.31 182 LYS A N 1
ATOM 1427 C CA . LYS A 1 182 ? 15.168 -1.961 -7.453 1.00 96.31 182 LYS A CA 1
ATOM 1428 C C . LYS A 1 182 ? 13.810 -2.522 -7.016 1.00 96.31 182 LYS A C 1
ATOM 1430 O O . LYS A 1 182 ? 13.174 -3.295 -7.734 1.00 96.31 182 LYS A O 1
ATOM 1435 N N . THR A 1 183 ? 13.310 -2.062 -5.871 1.00 95.12 183 THR A N 1
ATOM 1436 C CA . THR A 1 183 ? 11.946 -2.390 -5.422 1.00 95.12 183 THR A CA 1
ATOM 1437 C C . THR A 1 183 ? 10.884 -1.948 -6.444 1.00 95.12 183 THR A C 1
ATOM 1439 O O . THR A 1 183 ? 11.107 -1.058 -7.273 1.00 95.12 183 THR A O 1
ATOM 1442 N N . PHE A 1 184 ? 9.701 -2.554 -6.401 1.00 95.06 184 PHE A N 1
ATOM 1443 C CA . PHE A 1 184 ? 8.577 -2.226 -7.285 1.00 95.06 184 PHE A CA 1
ATOM 1444 C C . PHE A 1 184 ? 7.250 -2.392 -6.544 1.00 95.06 184 PHE A C 1
ATOM 1446 O O . PHE A 1 184 ? 7.212 -2.950 -5.452 1.00 95.06 184 PHE A O 1
ATOM 1453 N N . MET A 1 185 ? 6.161 -1.906 -7.131 1.00 91.81 185 MET A N 1
ATOM 1454 C CA . MET A 1 185 ? 4.820 -2.048 -6.559 1.00 91.81 185 MET A CA 1
ATOM 1455 C C . MET A 1 185 ? 3.986 -3.039 -7.371 1.00 91.81 185 MET A C 1
ATOM 1457 O O . MET A 1 185 ? 4.212 -3.250 -8.566 1.00 91.81 185 MET A O 1
ATOM 1461 N N . GLY A 1 186 ? 3.014 -3.653 -6.715 1.00 90.06 186 GLY A N 1
ATOM 1462 C CA . GLY A 1 186 ? 2.089 -4.591 -7.316 1.00 90.06 186 GLY A CA 1
ATOM 1463 C C . GLY A 1 186 ? 0.764 -3.936 -7.705 1.00 90.06 186 GLY A C 1
ATOM 1464 O O . GLY A 1 186 ? 0.313 -2.976 -7.085 1.00 90.06 186 GLY A O 1
ATOM 1465 N N . MET A 1 187 ? 0.124 -4.463 -8.748 1.00 88.88 187 MET A N 1
ATOM 1466 C CA . MET A 1 187 ? -1.190 -3.997 -9.195 1.00 88.88 187 MET A CA 1
ATOM 1467 C C . MET A 1 187 ? -2.307 -4.550 -8.302 1.00 88.88 187 MET A C 1
ATOM 1469 O O . MET A 1 187 ? -2.386 -5.755 -8.083 1.00 88.88 187 MET A O 1
ATOM 1473 N N . THR A 1 188 ? -3.214 -3.677 -7.865 1.00 87.12 188 THR A N 1
ATOM 1474 C CA . THR A 1 188 ? -4.348 -4.003 -6.977 1.00 87.12 188 THR A CA 1
ATOM 1475 C C . THR A 1 188 ? -5.715 -3.719 -7.614 1.00 87.12 188 THR A C 1
ATOM 1477 O O . THR A 1 188 ? -6.716 -3.573 -6.927 1.00 87.12 188 THR A O 1
ATOM 1480 N N . THR A 1 189 ? -5.790 -3.655 -8.949 1.00 87.00 189 THR A N 1
ATOM 1481 C CA . THR A 1 189 ? -7.013 -3.268 -9.686 1.00 87.00 189 THR A CA 1
ATOM 1482 C C . THR A 1 189 ? -8.141 -4.305 -9.663 1.00 87.00 189 THR A C 1
ATOM 1484 O O . THR A 1 189 ? -9.239 -4.015 -10.128 1.00 87.00 189 THR A O 1
ATOM 1487 N N . SER A 1 190 ? -7.883 -5.515 -9.167 1.00 90.75 190 SER A N 1
ATOM 1488 C CA . SER A 1 190 ? -8.886 -6.529 -8.825 1.00 90.75 190 SER A CA 1
ATOM 1489 C C . SER A 1 190 ? -8.266 -7.542 -7.849 1.00 90.75 190 SER A C 1
ATOM 1491 O O . SER A 1 190 ? -7.033 -7.664 -7.820 1.00 90.75 190 SER A O 1
ATOM 1493 N N . PRO A 1 191 ? -9.068 -8.322 -7.100 1.00 92.62 191 PRO A N 1
ATOM 1494 C CA . PRO A 1 191 ? -8.544 -9.396 -6.254 1.00 92.62 191 PRO A CA 1
ATOM 1495 C C . PRO A 1 191 ? -7.740 -10.419 -7.067 1.00 92.62 191 PRO A C 1
ATOM 1497 O O . PRO A 1 191 ? -6.630 -10.785 -6.692 1.00 92.62 191 PRO A O 1
ATOM 1500 N N . LYS A 1 192 ? -8.244 -10.791 -8.251 1.00 94.75 192 LYS A N 1
ATOM 1501 C CA . LYS A 1 192 ? -7.552 -11.718 -9.153 1.00 94.75 192 LYS A CA 1
ATOM 1502 C C . LYS A 1 192 ? -6.230 -11.148 -9.674 1.00 94.75 192 LYS A C 1
ATOM 1504 O O . LYS A 1 192 ? -5.241 -11.867 -9.772 1.00 94.75 192 LYS A O 1
ATOM 1509 N N . ASN A 1 193 ? -6.190 -9.852 -9.977 1.00 94.00 193 ASN A N 1
ATOM 1510 C CA . ASN A 1 193 ? -4.967 -9.200 -10.434 1.00 94.00 193 ASN A CA 1
ATOM 1511 C C . ASN A 1 193 ? -3.909 -9.192 -9.328 1.00 94.00 193 ASN A C 1
ATOM 1513 O O . ASN A 1 193 ? -2.737 -9.420 -9.609 1.00 94.00 193 ASN A O 1
ATOM 1517 N N . ALA A 1 194 ? -4.326 -8.967 -8.081 1.00 95.19 194 ALA A N 1
ATOM 1518 C CA . ALA A 1 194 ? -3.446 -9.037 -6.925 1.00 95.19 194 ALA A CA 1
ATOM 1519 C C . ALA A 1 194 ? -2.893 -10.457 -6.713 1.00 95.19 194 ALA A C 1
ATOM 1521 O O . ALA A 1 194 ? -1.690 -10.613 -6.520 1.00 95.19 194 ALA A O 1
ATOM 1522 N N . GLU A 1 195 ? -3.731 -11.492 -6.828 1.00 97.19 195 GLU A N 1
ATOM 1523 C CA . GLU A 1 195 ? -3.290 -12.895 -6.798 1.00 97.19 195 GLU A CA 1
ATOM 1524 C C . GLU A 1 195 ? -2.258 -13.191 -7.893 1.00 97.19 195 GLU A C 1
ATOM 1526 O O . GLU A 1 195 ? -1.195 -13.733 -7.603 1.00 97.19 195 GLU A O 1
ATOM 1531 N N . ASP A 1 196 ? -2.522 -12.775 -9.136 1.00 97.94 196 ASP A N 1
ATOM 1532 C CA . ASP A 1 196 ? -1.588 -12.963 -10.249 1.00 97.94 196 ASP A CA 1
ATOM 1533 C C . ASP A 1 196 ? -0.243 -12.263 -9.995 1.00 97.94 196 ASP A C 1
ATOM 1535 O O . ASP A 1 196 ? 0.816 -12.817 -10.288 1.00 97.94 196 ASP A O 1
ATOM 1539 N N . VAL A 1 197 ? -0.260 -11.057 -9.420 1.00 97.12 197 VAL A N 1
ATOM 1540 C CA . VAL A 1 197 ? 0.964 -10.343 -9.027 1.00 97.12 197 VAL A CA 1
ATOM 1541 C C . VAL A 1 197 ? 1.731 -11.117 -7.958 1.00 97.12 197 VAL A C 1
ATOM 1543 O O . VAL A 1 197 ? 2.958 -11.200 -8.041 1.00 97.12 197 VAL A O 1
ATOM 1546 N N . MET A 1 198 ? 1.042 -11.708 -6.979 1.00 98.00 198 MET A N 1
ATOM 1547 C CA . MET A 1 198 ? 1.688 -12.549 -5.973 1.00 98.00 198 MET A CA 1
ATOM 1548 C C . MET A 1 198 ? 2.315 -13.804 -6.592 1.00 98.00 198 MET A C 1
ATOM 1550 O O . MET A 1 198 ? 3.429 -14.153 -6.217 1.00 98.00 198 MET A O 1
ATOM 1554 N N . GLU A 1 199 ? 1.659 -14.444 -7.566 1.00 98.38 199 GLU A N 1
ATOM 1555 C CA . GLU A 1 199 ? 2.235 -15.571 -8.319 1.00 98.38 199 GLU A CA 1
ATOM 1556 C C . GLU A 1 199 ? 3.483 -15.152 -9.107 1.00 98.38 199 GLU A C 1
ATOM 1558 O O . GLU A 1 199 ? 4.507 -15.836 -9.091 1.00 98.38 199 GLU A O 1
ATOM 1563 N N . MET A 1 200 ? 3.453 -13.983 -9.753 1.00 98.38 200 MET A N 1
ATOM 1564 C CA . MET A 1 200 ? 4.632 -13.439 -10.434 1.00 98.38 200 MET A CA 1
ATOM 1565 C C . MET A 1 200 ? 5.783 -13.159 -9.459 1.00 98.38 200 MET A C 1
ATOM 1567 O O . MET A 1 200 ? 6.943 -13.405 -9.791 1.00 98.38 200 MET A O 1
ATOM 1571 N N . CYS A 1 201 ? 5.482 -12.664 -8.255 1.00 98.19 201 CYS A N 1
ATOM 1572 C CA . CYS A 1 201 ? 6.484 -12.468 -7.210 1.00 98.19 201 CYS A CA 1
ATOM 1573 C C . CYS A 1 201 ? 7.052 -13.806 -6.718 1.00 98.19 201 CYS A C 1
ATOM 1575 O O . CYS A 1 201 ? 8.266 -13.906 -6.549 1.00 98.19 201 CYS A O 1
ATOM 1577 N N . ALA A 1 202 ? 6.220 -14.842 -6.575 1.00 98.25 202 ALA A N 1
ATOM 1578 C CA . ALA A 1 202 ? 6.659 -16.176 -6.164 1.00 98.25 202 ALA A CA 1
ATOM 1579 C C . ALA A 1 202 ? 7.616 -16.799 -7.191 1.00 98.25 202 ALA A C 1
ATOM 1581 O O . ALA A 1 202 ? 8.619 -17.396 -6.811 1.00 98.25 202 ALA A O 1
ATOM 1582 N N . ILE A 1 203 ? 7.377 -16.583 -8.490 1.00 98.38 203 ILE A N 1
ATOM 1583 C CA . ILE A 1 203 ? 8.316 -16.979 -9.553 1.00 98.38 203 ILE A CA 1
ATOM 1584 C C . ILE A 1 203 ? 9.655 -16.236 -9.421 1.00 98.38 203 ILE A C 1
ATOM 1586 O O . ILE A 1 203 ? 10.711 -16.823 -9.654 1.00 98.38 203 ILE A O 1
ATOM 1590 N N . LEU A 1 204 ? 9.623 -14.944 -9.085 1.00 98.12 204 LEU A N 1
ATOM 1591 C CA . LEU A 1 204 ? 10.814 -14.094 -9.068 1.00 98.12 204 LEU A CA 1
ATOM 1592 C C . LEU A 1 204 ? 11.688 -14.280 -7.821 1.00 98.12 204 LEU A C 1
ATOM 1594 O O . LEU A 1 204 ? 12.913 -14.249 -7.933 1.00 98.12 204 LEU A O 1
ATOM 1598 N N . PHE A 1 205 ? 11.066 -14.436 -6.653 1.00 98.00 205 PHE A N 1
ATOM 1599 C CA . PHE A 1 205 ? 11.736 -14.457 -5.348 1.00 98.00 205 PHE A CA 1
ATOM 1600 C C . PHE A 1 205 ? 11.706 -15.826 -4.658 1.00 98.00 205 PHE A C 1
ATOM 1602 O O . PHE A 1 205 ? 12.533 -16.077 -3.784 1.00 98.00 205 PHE A O 1
ATOM 1609 N N . GLY A 1 206 ? 10.788 -16.710 -5.053 1.00 97.88 206 GLY A N 1
ATOM 1610 C CA . GLY A 1 206 ? 10.490 -17.961 -4.359 1.00 97.88 206 GLY A CA 1
ATOM 1611 C C . GLY A 1 206 ? 9.406 -17.790 -3.290 1.00 97.88 206 GLY A C 1
ATOM 1612 O O . GLY A 1 206 ? 9.426 -16.834 -2.515 1.00 97.88 206 GLY A O 1
ATOM 1613 N N . GLU A 1 207 ? 8.469 -18.739 -3.231 1.00 96.75 207 GLU A N 1
ATOM 1614 C CA . GLU A 1 207 ? 7.335 -18.719 -2.292 1.00 96.75 207 GLU A CA 1
ATOM 1615 C C . GLU A 1 207 ? 7.797 -18.719 -0.825 1.00 96.75 207 GLU A C 1
ATOM 1617 O O . GLU A 1 207 ? 7.414 -17.836 -0.059 1.00 96.75 207 GLU A O 1
ATOM 1622 N N . ASP A 1 208 ? 8.721 -19.615 -0.466 1.00 97.00 208 ASP A N 1
ATOM 1623 C CA . ASP A 1 208 ? 9.274 -19.707 0.895 1.00 97.00 208 ASP A CA 1
ATOM 1624 C C . ASP A 1 208 ? 9.946 -18.404 1.353 1.00 97.00 208 ASP A C 1
ATOM 1626 O O . ASP A 1 208 ? 9.900 -18.043 2.531 1.00 97.00 208 ASP A O 1
ATOM 1630 N N . PHE A 1 209 ? 10.579 -17.681 0.424 1.00 97.38 209 PHE A N 1
ATOM 1631 C CA . PHE A 1 209 ? 11.223 -16.410 0.737 1.00 97.38 209 PHE A CA 1
ATOM 1632 C C . PHE A 1 209 ? 10.183 -15.334 1.060 1.00 97.38 209 PHE A C 1
ATOM 1634 O O . PHE A 1 209 ? 10.343 -14.601 2.040 1.00 97.38 209 PHE A O 1
ATOM 1641 N N . MET A 1 210 ? 9.106 -15.261 0.271 1.00 96.56 210 MET A N 1
ATOM 1642 C CA . MET A 1 210 ? 8.039 -14.269 0.435 1.00 96.56 210 MET A CA 1
ATOM 1643 C C . MET A 1 210 ? 7.280 -14.409 1.755 1.00 96.56 210 MET A C 1
ATOM 1645 O O . MET A 1 210 ? 6.848 -13.402 2.313 1.00 96.56 210 MET A O 1
ATOM 1649 N N . GLU A 1 211 ? 7.168 -15.622 2.300 1.00 93.56 211 GLU A N 1
ATOM 1650 C CA . GLU A 1 211 ? 6.491 -15.858 3.582 1.00 93.56 211 GLU A CA 1
ATOM 1651 C C . GLU A 1 211 ? 7.095 -15.063 4.748 1.00 93.56 211 GLU A C 1
ATOM 1653 O O . GLU A 1 211 ? 6.396 -14.721 5.705 1.00 93.56 211 GLU A O 1
ATOM 1658 N N . GLN A 1 212 ? 8.388 -14.745 4.665 1.00 92.69 212 GLN A N 1
ATOM 1659 C CA . GLN A 1 212 ? 9.124 -14.033 5.712 1.00 92.69 212 GLN A CA 1
ATOM 1660 C C . GLN A 1 212 ? 9.629 -12.660 5.262 1.00 92.69 212 GLN A C 1
ATOM 1662 O O . GLN A 1 212 ? 9.950 -11.827 6.107 1.00 92.69 212 GLN A O 1
ATOM 1667 N N . ASN A 1 213 ? 9.685 -12.406 3.954 1.00 95.38 213 ASN A N 1
ATOM 1668 C CA . ASN A 1 213 ? 10.301 -11.213 3.392 1.00 95.38 213 ASN A CA 1
ATOM 1669 C C . ASN A 1 213 ? 9.319 -10.484 2.465 1.00 95.38 213 ASN A C 1
ATOM 1671 O O . ASN A 1 213 ? 8.914 -11.027 1.435 1.00 95.38 213 ASN A O 1
ATOM 1675 N N . PRO A 1 214 ? 8.971 -9.228 2.774 1.00 95.50 214 PRO A N 1
ATOM 1676 C CA . PRO A 1 214 ? 8.282 -8.351 1.837 1.00 95.50 214 PRO A CA 1
ATOM 1677 C C . PRO A 1 214 ? 9.137 -8.098 0.597 1.00 95.50 214 PRO A C 1
ATOM 1679 O O . PRO A 1 214 ? 10.279 -7.653 0.715 1.00 95.50 214 PRO A O 1
ATOM 1682 N N . VAL A 1 215 ? 8.578 -8.341 -0.584 1.00 97.00 215 VAL A N 1
ATOM 1683 C CA . VAL A 1 215 ? 9.226 -8.159 -1.896 1.00 97.00 215 VAL A CA 1
ATOM 1684 C C . VAL A 1 215 ? 8.459 -7.202 -2.806 1.00 97.00 215 VAL A C 1
ATOM 1686 O O . VAL A 1 215 ? 9.022 -6.632 -3.738 1.00 97.00 215 VAL A O 1
ATOM 1689 N N . THR A 1 216 ? 7.166 -7.008 -2.540 1.00 94.88 216 THR A N 1
ATOM 1690 C CA . THR A 1 216 ? 6.341 -6.017 -3.232 1.00 94.88 216 THR A CA 1
ATOM 1691 C C . THR A 1 216 ? 5.336 -5.358 -2.280 1.00 94.88 216 THR A C 1
ATOM 1693 O O . THR A 1 216 ? 5.144 -5.821 -1.158 1.00 94.88 216 THR A O 1
ATOM 1696 N N . THR A 1 217 ? 4.684 -4.282 -2.719 1.00 89.94 217 THR A N 1
ATOM 1697 C CA . THR A 1 217 ? 3.629 -3.602 -1.964 1.00 89.94 217 THR A CA 1
ATOM 1698 C C . THR A 1 217 ? 2.449 -3.269 -2.863 1.00 89.94 217 THR A C 1
ATOM 1700 O O . THR A 1 217 ? 2.636 -2.892 -4.023 1.00 89.94 217 THR A O 1
ATOM 1703 N N . GLY A 1 218 ? 1.237 -3.450 -2.342 1.00 83.62 218 GLY A N 1
ATOM 1704 C CA . GLY A 1 218 ? -0.004 -3.047 -3.000 1.00 83.62 218 GLY A CA 1
ATOM 1705 C C . GLY A 1 218 ? -0.407 -1.616 -2.639 1.00 83.62 218 GLY A C 1
ATOM 1706 O O . GLY A 1 218 ? 0.223 -0.973 -1.804 1.00 83.62 218 GLY A O 1
ATOM 1707 N N . ASN A 1 219 ? -1.487 -1.126 -3.243 1.00 73.88 219 ASN A N 1
ATOM 1708 C CA . ASN A 1 219 ? -2.148 0.125 -2.865 1.00 73.88 219 ASN A CA 1
ATOM 1709 C C . ASN A 1 219 ? -3.649 -0.143 -2.641 1.00 73.88 219 ASN A C 1
ATOM 1711 O O . ASN A 1 219 ? -4.262 -0.842 -3.451 1.00 73.88 219 ASN A O 1
ATOM 1715 N N . GLY A 1 220 ? -4.228 0.396 -1.569 1.00 63.75 220 GLY A N 1
ATOM 1716 C CA . GLY A 1 220 ? -5.670 0.430 -1.339 1.00 63.75 220 GLY A CA 1
ATOM 1717 C C . GLY A 1 220 ? -6.152 1.842 -1.014 1.00 63.75 220 GLY A C 1
ATOM 1718 O O . GLY A 1 220 ? -5.527 2.517 -0.202 1.00 63.75 220 GLY A O 1
ATOM 1719 N N . ASN A 1 221 ? -7.272 2.265 -1.619 1.00 64.75 221 ASN A N 1
ATOM 1720 C CA . ASN A 1 221 ? -7.796 3.627 -1.487 1.00 64.75 221 ASN A CA 1
ATOM 1721 C C . ASN A 1 221 ? -9.171 3.701 -0.791 1.00 64.75 221 ASN A C 1
ATOM 1723 O O . ASN A 1 221 ? -10.028 2.867 -1.062 1.00 64.75 221 ASN A O 1
ATOM 1727 N N . SER A 1 222 ? -9.395 4.728 0.043 1.00 43.38 222 SER A N 1
ATOM 1728 C CA . SER A 1 222 ? -10.663 5.014 0.761 1.00 43.38 222 SER A CA 1
ATOM 1729 C C . SER A 1 222 ? -10.987 6.518 0.786 1.00 43.38 222 SER A C 1
ATOM 1731 O O . SER A 1 222 ? -10.069 7.332 0.782 1.00 43.38 222 SER A O 1
ATOM 1733 N N . PRO A 1 223 ? -12.273 6.915 0.772 1.00 43.88 223 PRO A N 1
ATOM 1734 C CA . PRO A 1 223 ? -12.791 7.716 1.892 1.00 43.88 223 PRO A CA 1
ATOM 1735 C C . PRO A 1 223 ? -13.939 7.002 2.638 1.00 43.88 223 PRO A C 1
ATOM 1737 O O . PRO A 1 223 ? -15.016 6.821 2.072 1.00 43.88 223 PRO A O 1
ATOM 1740 N N . LEU A 1 224 ? -13.715 6.609 3.899 1.00 55.84 224 LEU A N 1
ATOM 1741 C CA . LEU A 1 224 ? -14.580 5.829 4.816 1.00 55.84 224 LEU A CA 1
ATOM 1742 C C . LEU A 1 224 ? -15.269 4.588 4.220 1.00 55.84 224 LEU A C 1
ATOM 1744 O O . LEU A 1 224 ? -16.179 4.019 4.827 1.00 55.84 224 LEU A O 1
ATOM 1748 N N . VAL A 1 225 ? -14.852 4.170 3.033 1.00 79.31 225 VAL A N 1
ATOM 1749 C CA . VAL A 1 225 ? -15.434 3.071 2.279 1.00 79.31 225 VAL A CA 1
ATOM 1750 C C . VAL A 1 225 ? -14.283 2.249 1.751 1.00 79.31 225 VAL A C 1
ATOM 1752 O O . VAL A 1 225 ? -13.564 2.673 0.849 1.00 79.31 225 VAL A O 1
ATOM 1755 N N . TRP A 1 226 ? -14.162 1.046 2.288 1.00 83.25 226 TRP A N 1
ATOM 1756 C CA . TRP A 1 226 ? -13.320 0.013 1.723 1.00 83.25 226 TRP A CA 1
ATOM 1757 C C . TRP A 1 226 ? -14.181 -0.866 0.822 1.00 83.25 226 TRP A C 1
ATOM 1759 O O . TRP A 1 226 ? -15.106 -1.539 1.284 1.00 83.25 226 TRP A O 1
ATOM 1769 N N . ASP A 1 227 ? -13.928 -0.801 -0.482 1.00 87.50 227 ASP A N 1
ATOM 1770 C CA . ASP A 1 227 ? -14.667 -1.567 -1.482 1.00 87.50 227 ASP A CA 1
ATOM 1771 C C . ASP A 1 227 ? -14.120 -2.997 -1.654 1.00 87.50 227 ASP A C 1
ATOM 1773 O O . ASP A 1 227 ? -12.981 -3.299 -1.291 1.00 87.50 227 ASP A O 1
ATOM 1777 N N . GLU A 1 228 ? -14.932 -3.878 -2.240 1.00 89.81 228 GLU A N 1
ATOM 1778 C CA . GLU A 1 228 ? -14.597 -5.285 -2.498 1.00 89.81 228 GLU A CA 1
ATOM 1779 C C . GLU A 1 228 ? -13.303 -5.475 -3.303 1.00 89.81 228 GLU A C 1
ATOM 1781 O O . GLU A 1 228 ? -12.528 -6.394 -3.029 1.00 89.81 228 GLU A O 1
ATOM 1786 N N . THR A 1 229 ? -13.038 -4.604 -4.280 1.00 88.81 229 THR A N 1
ATOM 1787 C CA . THR A 1 229 ? -11.829 -4.686 -5.107 1.00 88.81 229 THR A CA 1
ATOM 1788 C C . THR A 1 229 ? -10.594 -4.405 -4.265 1.00 88.81 229 THR A C 1
ATOM 1790 O O . THR A 1 229 ? -9.655 -5.207 -4.267 1.00 88.81 229 THR A O 1
ATOM 1793 N N . THR A 1 230 ? -10.622 -3.316 -3.499 1.00 87.50 230 THR A N 1
ATOM 1794 C CA . THR A 1 230 ? -9.530 -2.929 -2.606 1.00 87.50 230 THR A CA 1
ATOM 1795 C C . THR A 1 230 ? -9.305 -3.976 -1.511 1.00 87.50 230 THR A C 1
ATOM 1797 O O . THR A 1 230 ? -8.175 -4.419 -1.304 1.00 87.50 230 THR A O 1
ATOM 1800 N N . LEU A 1 231 ? -10.369 -4.431 -0.843 1.00 92.94 231 LEU A N 1
ATOM 1801 C CA . LEU A 1 231 ? -10.289 -5.404 0.252 1.00 92.94 231 LEU A CA 1
ATOM 1802 C C . LEU A 1 231 ? -9.844 -6.789 -0.226 1.00 92.94 231 LEU A C 1
ATOM 1804 O O . LEU A 1 231 ? -9.025 -7.440 0.425 1.00 92.94 231 LEU A O 1
ATOM 1808 N N . GLY A 1 232 ? -10.329 -7.243 -1.382 1.00 94.25 232 GLY A N 1
ATOM 1809 C CA . GLY A 1 232 ? -9.898 -8.511 -1.960 1.00 94.25 232 GLY A CA 1
ATOM 1810 C C . GLY A 1 232 ? -8.439 -8.483 -2.416 1.00 94.25 232 GLY A C 1
ATOM 1811 O O . GLY A 1 232 ? -7.710 -9.444 -2.163 1.00 94.25 232 GLY A O 1
ATOM 1812 N N . ALA A 1 233 ? -7.976 -7.375 -3.004 1.00 93.38 233 ALA A N 1
ATOM 1813 C CA . ALA A 1 233 ? -6.562 -7.193 -3.318 1.00 93.38 233 ALA A CA 1
ATOM 1814 C C . ALA A 1 233 ? -5.697 -7.138 -2.047 1.00 93.38 233 ALA A C 1
ATOM 1816 O O . ALA A 1 233 ? -4.665 -7.805 -1.979 1.00 93.38 233 ALA A O 1
ATOM 1817 N N . MET A 1 234 ? -6.147 -6.421 -1.014 1.00 93.75 234 MET A N 1
ATOM 1818 C CA . MET A 1 234 ? -5.470 -6.356 0.281 1.00 93.75 234 MET A CA 1
ATOM 1819 C C . MET A 1 234 ? -5.302 -7.748 0.899 1.00 93.75 234 MET A C 1
ATOM 1821 O O . MET A 1 234 ? -4.203 -8.113 1.311 1.00 93.75 234 MET A O 1
ATOM 1825 N N . ARG A 1 235 ? -6.348 -8.586 0.864 1.00 95.75 235 ARG A N 1
ATOM 1826 C CA . ARG A 1 235 ? -6.261 -9.988 1.300 1.00 95.75 235 ARG A CA 1
ATOM 1827 C C . ARG A 1 235 ? -5.220 -10.796 0.541 1.00 95.75 235 ARG A C 1
ATOM 1829 O O . ARG A 1 235 ? -4.511 -11.573 1.175 1.00 95.75 235 ARG A O 1
ATOM 1836 N N . ALA A 1 236 ? -5.120 -10.640 -0.777 1.00 96.19 236 ALA A N 1
ATOM 1837 C CA . ALA A 1 236 ? -4.140 -11.377 -1.574 1.00 96.19 236 ALA A CA 1
ATOM 1838 C C . ALA A 1 236 ? -2.691 -11.040 -1.169 1.00 96.19 236 ALA A C 1
ATOM 1840 O O . ALA A 1 236 ? -1.872 -11.948 -1.034 1.00 96.19 236 ALA A O 1
ATOM 1841 N N . PHE A 1 237 ? -2.395 -9.763 -0.907 1.00 96.31 237 PHE A N 1
ATOM 1842 C CA . PHE A 1 237 ? -1.070 -9.309 -0.470 1.00 96.31 237 PHE A CA 1
ATOM 1843 C C . PHE A 1 237 ? -0.777 -9.698 0.984 1.00 96.31 237 PHE A C 1
ATOM 1845 O O . PHE A 1 237 ? 0.203 -10.398 1.254 1.00 96.31 237 PHE A O 1
ATOM 1852 N N . CYS A 1 238 ? -1.650 -9.315 1.922 1.00 95.50 238 CYS A N 1
ATOM 1853 C CA . CYS A 1 238 ? -1.407 -9.520 3.349 1.00 95.50 238 CYS A CA 1
ATOM 1854 C C . CYS A 1 238 ? -1.318 -11.010 3.705 1.00 95.50 238 CYS A C 1
ATOM 1856 O O . CYS A 1 238 ? -0.478 -11.392 4.516 1.00 95.50 238 CYS A O 1
ATOM 1858 N N . ARG A 1 239 ? -2.097 -11.894 3.054 1.00 96.31 239 ARG A N 1
ATOM 1859 C CA . ARG A 1 239 ? -1.980 -13.353 3.261 1.00 96.31 239 ARG A CA 1
ATOM 1860 C C . ARG A 1 239 ? -0.598 -13.897 2.927 1.00 96.31 239 ARG A C 1
ATOM 1862 O O . ARG A 1 239 ? -0.203 -14.871 3.553 1.00 96.31 239 ARG A O 1
ATOM 1869 N N . ARG A 1 240 ? 0.139 -13.263 2.013 1.00 96.25 240 ARG A N 1
ATOM 1870 C CA . ARG A 1 240 ? 1.512 -13.618 1.618 1.00 96.25 240 ARG A CA 1
ATOM 1871 C C . ARG A 1 240 ? 2.573 -12.723 2.262 1.00 96.25 240 ARG A C 1
ATOM 1873 O O . ARG A 1 240 ? 3.675 -12.596 1.736 1.00 96.25 240 ARG A O 1
ATOM 1880 N N . ASN A 1 241 ? 2.243 -12.093 3.393 1.00 95.06 241 ASN A N 1
ATOM 1881 C CA . ASN A 1 241 ? 3.137 -11.208 4.145 1.00 95.06 241 ASN A CA 1
ATOM 1882 C C . ASN A 1 241 ? 3.634 -9.990 3.344 1.00 95.06 241 ASN A C 1
ATOM 1884 O O . ASN A 1 241 ? 4.716 -9.465 3.614 1.00 95.06 241 ASN A O 1
ATOM 1888 N N . GLN A 1 242 ? 2.871 -9.564 2.333 1.00 95.50 242 GLN A N 1
ATOM 1889 C CA . GLN A 1 242 ? 3.217 -8.414 1.507 1.00 95.50 242 GLN A CA 1
ATOM 1890 C C . GLN A 1 242 ? 2.438 -7.174 1.983 1.00 95.50 242 GLN A C 1
ATOM 1892 O O . GLN A 1 242 ? 1.214 -7.250 2.106 1.00 95.50 242 GLN A O 1
ATOM 1897 N N . PRO A 1 243 ? 3.117 -6.041 2.241 1.00 90.31 243 PRO A N 1
ATOM 1898 C CA . PRO A 1 243 ? 2.497 -4.817 2.743 1.00 90.31 243 PRO A CA 1
ATOM 1899 C C . PRO A 1 243 ? 1.533 -4.185 1.738 1.00 90.31 243 PRO A C 1
ATOM 1901 O O . PRO A 1 243 ? 1.765 -4.234 0.525 1.00 90.31 243 PRO A O 1
ATOM 1904 N N . VAL A 1 244 ? 0.519 -3.473 2.226 1.00 85.06 244 VAL A N 1
ATOM 1905 C CA . VAL A 1 244 ? -0.404 -2.708 1.379 1.00 85.06 244 VAL A CA 1
ATOM 1906 C C . VAL A 1 244 ? -0.424 -1.265 1.848 1.00 85.06 244 VAL A C 1
ATOM 1908 O O . VAL A 1 244 ? -0.814 -0.963 2.967 1.00 85.06 244 VAL A O 1
ATOM 1911 N N . LEU A 1 245 ? -0.051 -0.341 0.966 1.00 80.50 245 LEU A N 1
ATOM 1912 C CA . LEU A 1 245 ? -0.204 1.081 1.243 1.00 80.50 245 LEU A CA 1
ATOM 1913 C C . LEU A 1 245 ? -1.691 1.405 1.382 1.00 80.50 245 LEU A C 1
ATOM 1915 O O . LEU A 1 245 ? -2.419 1.482 0.395 1.00 80.50 245 LEU A O 1
ATOM 1919 N N . CYS A 1 246 ? -2.129 1.549 2.628 1.00 74.12 246 CYS A N 1
ATOM 1920 C CA . CYS A 1 246 ? -3.494 1.895 2.985 1.00 74.12 246 CYS A CA 1
ATOM 1921 C C . CYS A 1 246 ? -3.637 3.412 2.890 1.00 74.12 246 CYS A C 1
ATOM 1923 O O . CYS A 1 246 ? -3.404 4.110 3.881 1.00 74.12 246 CYS A O 1
ATOM 1925 N N . SER A 1 247 ? -3.955 3.919 1.696 1.00 67.25 247 SER A N 1
ATOM 1926 C CA . SER A 1 247 ? -4.106 5.349 1.465 1.00 67.25 247 SER A CA 1
ATOM 1927 C C . SER A 1 247 ? -5.540 5.833 1.498 1.00 67.25 247 SER A C 1
ATOM 1929 O O . SER A 1 247 ? -6.392 5.399 0.742 1.00 67.25 247 SER A O 1
ATOM 1931 N N . SER A 1 248 ? -5.836 6.798 2.356 1.00 63.62 248 SER A N 1
ATOM 1932 C CA . SER A 1 248 ? -7.107 7.519 2.249 1.00 63.62 248 SER A CA 1
ATOM 1933 C C . SER A 1 248 ? -6.946 8.628 1.205 1.00 63.62 248 SER A C 1
ATOM 1935 O O . SER A 1 248 ? -6.050 9.464 1.325 1.00 63.62 248 SER A O 1
ATOM 1937 N N . PHE A 1 249 ? -7.770 8.608 0.160 1.00 64.94 249 PHE A N 1
ATOM 1938 C CA . PHE A 1 249 ? -7.846 9.639 -0.867 1.00 64.94 249 PHE A CA 1
ATOM 1939 C C . PHE A 1 249 ? -8.916 10.660 -0.486 1.00 64.94 249 PHE A C 1
ATOM 1941 O O . PHE A 1 249 ? -10.124 10.423 -0.627 1.00 64.94 249 PHE A O 1
ATOM 1948 N N . VAL A 1 250 ? -8.472 11.823 -0.018 1.00 60.97 250 VAL A N 1
ATOM 1949 C CA . VAL A 1 250 ? -9.374 12.859 0.482 1.00 60.97 250 VAL A CA 1
ATOM 1950 C C . VAL A 1 250 ? -9.221 14.188 -0.235 1.00 60.97 250 VAL A C 1
ATOM 1952 O O . VAL A 1 250 ? -8.160 14.591 -0.707 1.00 60.97 250 VAL A O 1
ATOM 1955 N N . LEU A 1 251 ? -10.348 14.881 -0.290 1.00 59.75 251 LEU A N 1
ATOM 1956 C CA . LEU A 1 251 ? -10.534 16.208 -0.830 1.00 59.75 251 LEU A CA 1
ATOM 1957 C C . LEU A 1 251 ? -11.243 17.026 0.248 1.00 59.75 251 LEU A C 1
ATOM 1959 O O . LEU A 1 251 ? -12.461 16.919 0.425 1.00 59.75 251 LEU A O 1
ATOM 1963 N N . GLY A 1 252 ? -10.471 17.850 0.962 1.00 58.06 252 GLY A N 1
ATOM 1964 C CA . GLY A 1 252 ? -10.972 18.704 2.038 1.00 58.06 252 GLY A CA 1
ATOM 1965 C C . GLY A 1 252 ? -12.169 19.552 1.605 1.00 58.06 252 GLY A C 1
ATOM 1966 O O . GLY A 1 252 ? -12.024 20.438 0.765 1.00 58.06 252 GLY A O 1
ATOM 1967 N N . GLY A 1 253 ? -13.343 19.313 2.195 1.00 60.41 253 GLY A N 1
ATOM 1968 C CA . GLY A 1 253 ? -14.590 20.006 1.850 1.00 60.41 253 GLY A CA 1
ATOM 1969 C C . GLY A 1 253 ? -15.414 19.359 0.730 1.00 60.41 253 GLY A C 1
ATOM 1970 O O . GLY A 1 253 ? -16.433 19.932 0.347 1.00 60.41 253 GLY A O 1
ATOM 1971 N N . ALA A 1 254 ? -15.007 18.194 0.218 1.00 69.69 254 ALA A N 1
ATOM 1972 C CA . ALA A 1 254 ? -15.803 17.380 -0.700 1.00 69.69 254 ALA A CA 1
ATOM 1973 C C . ALA A 1 254 ? -16.211 16.040 -0.066 1.00 69.69 254 ALA A C 1
ATOM 1975 O O . ALA A 1 254 ? -17.397 15.820 0.161 1.00 69.69 254 ALA A O 1
ATOM 1976 N N . ASN A 1 255 ? -15.250 15.163 0.244 1.00 69.69 255 ASN A N 1
ATOM 1977 C CA . ASN A 1 255 ? -15.495 13.860 0.891 1.00 69.69 255 ASN A CA 1
ATOM 1978 C C . ASN A 1 255 ? -15.031 13.809 2.361 1.00 69.69 255 ASN A C 1
ATOM 1980 O O . ASN A 1 255 ? -15.265 12.818 3.050 1.00 69.69 255 ASN A O 1
ATOM 1984 N N . THR A 1 256 ? -14.430 14.893 2.851 1.00 69.44 256 THR A N 1
ATOM 1985 C CA . THR A 1 256 ? -14.146 15.142 4.267 1.00 69.44 256 THR A CA 1
ATOM 1986 C C . THR A 1 256 ? -14.656 16.532 4.665 1.00 69.44 256 THR A C 1
ATOM 1988 O O . THR A 1 256 ? -14.916 17.375 3.794 1.00 69.44 256 THR A O 1
ATOM 1991 N N . PRO A 1 257 ? -14.797 16.831 5.970 1.00 73.94 257 PRO A N 1
ATOM 1992 C CA . PRO A 1 257 ? -15.171 18.164 6.426 1.00 73.94 257 PRO A CA 1
ATOM 1993 C C . PRO A 1 257 ? -14.229 19.255 5.900 1.00 73.94 257 PRO A C 1
ATOM 1995 O O . PRO A 1 257 ? -13.025 19.058 5.790 1.00 73.94 257 PRO A O 1
ATOM 1998 N N . ALA A 1 258 ? -14.744 20.466 5.675 1.00 73.19 258 ALA A N 1
ATOM 1999 C CA . ALA A 1 258 ? -13.912 21.600 5.247 1.00 73.19 258 ALA A CA 1
ATOM 2000 C C . ALA A 1 258 ? -12.864 22.034 6.300 1.00 73.19 258 ALA A C 1
ATOM 2002 O O . ALA A 1 258 ? -11.927 22.765 5.985 1.00 73.19 258 ALA A O 1
ATOM 2003 N N . SER A 1 259 ? -13.025 21.607 7.558 1.00 79.38 259 SER A N 1
ATOM 2004 C CA . SER A 1 259 ? -12.049 21.834 8.626 1.00 79.38 259 SER A CA 1
ATOM 2005 C C . SER A 1 259 ? -10.866 20.875 8.496 1.00 79.38 259 SER A C 1
ATOM 2007 O O . SER A 1 259 ? -11.053 19.659 8.427 1.00 79.38 259 SER A O 1
ATOM 2009 N N . VAL A 1 260 ? -9.648 21.423 8.550 1.00 75.38 260 VAL A N 1
ATOM 2010 C CA . VAL A 1 260 ? -8.398 20.648 8.498 1.00 75.38 260 VAL A CA 1
ATOM 2011 C C . VAL A 1 260 ? -8.346 19.617 9.624 1.00 75.38 260 VAL A C 1
ATOM 2013 O O . VAL A 1 260 ? -8.150 18.441 9.357 1.00 75.38 260 VAL A O 1
ATOM 2016 N N . LEU A 1 261 ? -8.588 20.021 10.875 1.00 78.06 261 LEU A N 1
ATOM 2017 C CA . LEU A 1 261 ? -8.482 19.113 12.026 1.00 78.06 261 LEU A CA 1
ATOM 2018 C C . LEU A 1 261 ? -9.504 17.971 11.970 1.00 78.06 261 LEU A C 1
ATOM 2020 O O . LEU A 1 261 ? -9.185 16.841 12.323 1.00 78.06 261 LEU A O 1
ATOM 2024 N N . ALA A 1 262 ? -10.717 18.256 11.491 1.00 80.00 262 ALA A N 1
ATOM 2025 C CA . ALA A 1 262 ? -11.743 17.232 11.326 1.00 80.00 262 ALA A CA 1
ATOM 2026 C C . ALA A 1 262 ? -11.410 16.275 10.168 1.00 80.00 262 ALA A C 1
ATOM 2028 O O . ALA A 1 262 ? -11.613 15.073 10.298 1.00 80.00 262 ALA A O 1
ATOM 2029 N N . THR A 1 263 ? -10.832 16.790 9.074 1.00 77.94 263 THR A N 1
ATOM 2030 C CA . THR A 1 263 ? -10.285 15.953 7.994 1.00 77.94 263 THR A CA 1
ATOM 2031 C C . THR A 1 263 ? -9.190 15.027 8.517 1.00 77.94 263 THR A C 1
ATOM 2033 O O . THR A 1 263 ? -9.220 13.842 8.216 1.00 77.94 263 THR A O 1
ATOM 2036 N N . VAL A 1 264 ? -8.263 15.528 9.343 1.00 78.69 264 VAL A N 1
ATOM 2037 C CA . VAL A 1 264 ? -7.191 14.701 9.925 1.00 78.69 264 VAL A CA 1
ATOM 2038 C C . VAL A 1 264 ? -7.751 13.601 10.830 1.00 78.69 264 VAL A C 1
ATOM 2040 O O . VAL A 1 264 ? -7.287 12.468 10.751 1.00 78.69 264 VAL A O 1
ATOM 2043 N N . ALA A 1 265 ? -8.759 13.896 11.655 1.00 83.06 265 ALA A N 1
ATOM 2044 C CA . ALA A 1 265 ? -9.394 12.878 12.495 1.00 83.06 265 ALA A CA 1
ATOM 2045 C C . ALA A 1 265 ? -10.089 11.784 11.662 1.00 83.06 265 ALA A C 1
ATOM 2047 O O . ALA A 1 265 ? -9.936 10.601 11.957 1.00 83.06 265 ALA A O 1
ATOM 2048 N N . GLN A 1 266 ? -10.805 12.160 10.595 1.00 83.38 266 GLN A N 1
ATOM 2049 C CA . GLN A 1 266 ? -11.427 11.192 9.687 1.00 83.38 266 GLN A CA 1
ATOM 2050 C C . GLN A 1 266 ? -10.376 10.335 8.970 1.00 83.38 266 GLN A C 1
ATOM 2052 O O . GLN A 1 266 ? -10.465 9.113 8.994 1.00 83.38 266 GLN A O 1
ATOM 2057 N N . LEU A 1 267 ? -9.349 10.967 8.399 1.00 78.25 267 LEU A N 1
ATOM 2058 C CA . LEU A 1 267 ? -8.230 10.286 7.746 1.00 78.25 267 LEU A CA 1
ATOM 2059 C C . LEU A 1 267 ? -7.558 9.262 8.655 1.00 78.25 267 LEU A C 1
ATOM 2061 O O . LEU A 1 267 ? -7.265 8.142 8.245 1.00 78.25 267 LEU A O 1
ATOM 2065 N N . ASN A 1 268 ? -7.319 9.649 9.903 1.00 81.12 268 ASN A N 1
ATOM 2066 C CA . ASN A 1 268 ? -6.695 8.766 10.865 1.00 81.12 268 ASN A CA 1
ATOM 2067 C C . ASN A 1 268 ? -7.610 7.589 11.234 1.00 81.12 268 ASN A C 1
ATOM 2069 O O . ASN A 1 268 ? -7.139 6.460 11.320 1.00 81.12 268 ASN A O 1
ATOM 2073 N N . ALA A 1 269 ? -8.918 7.813 11.394 1.00 85.50 269 ALA A N 1
ATOM 2074 C CA . ALA A 1 269 ? -9.876 6.726 11.598 1.00 85.50 269 ALA A CA 1
ATOM 2075 C C . ALA A 1 269 ? -9.846 5.723 10.428 1.00 85.50 269 ALA A C 1
ATOM 2077 O O . ALA A 1 269 ? -9.726 4.516 10.641 1.00 85.50 269 ALA A O 1
ATOM 2078 N N . GLU A 1 270 ? -9.871 6.212 9.189 1.00 82.88 270 GLU A N 1
ATOM 2079 C CA . GLU A 1 270 ? -9.793 5.377 7.988 1.00 82.88 270 GLU A CA 1
ATOM 2080 C C . GLU A 1 270 ? -8.502 4.557 7.932 1.00 82.88 270 GLU A C 1
ATOM 2082 O O . GLU A 1 270 ? -8.551 3.331 7.796 1.00 82.88 270 GLU A O 1
ATOM 2087 N N . ALA A 1 271 ? -7.358 5.217 8.114 1.00 81.38 271 ALA A N 1
ATOM 2088 C CA . ALA A 1 271 ? -6.050 4.581 8.172 1.00 81.38 271 ALA A CA 1
ATOM 2089 C C . ALA A 1 271 ? -5.998 3.484 9.242 1.00 81.38 271 ALA A C 1
ATOM 2091 O O . ALA A 1 271 ? -5.592 2.359 8.958 1.00 81.38 271 ALA A O 1
ATOM 2092 N N . LEU A 1 272 ? -6.452 3.780 10.462 1.00 86.88 272 LEU A N 1
ATOM 2093 C CA . LEU A 1 272 ? -6.446 2.827 11.570 1.00 86.88 272 LEU A CA 1
ATOM 2094 C C . LEU A 1 272 ? -7.358 1.628 11.305 1.00 86.88 272 LEU A C 1
ATOM 2096 O O . LEU A 1 272 ? -6.974 0.507 11.630 1.00 86.88 272 LEU A O 1
ATOM 2100 N N . SER A 1 273 ? -8.518 1.836 10.677 1.00 91.38 273 SER A N 1
ATOM 2101 C CA . SER A 1 273 ? -9.411 0.736 10.296 1.00 91.38 273 SER A CA 1
ATOM 2102 C C . SER A 1 273 ? -8.770 -0.205 9.270 1.00 91.38 273 SER A C 1
ATOM 2104 O O . SER A 1 273 ? -8.861 -1.422 9.425 1.00 91.38 273 SER A O 1
ATOM 2106 N N . ALA A 1 274 ? -8.067 0.327 8.266 1.00 88.12 274 ALA A N 1
ATOM 2107 C CA . ALA A 1 274 ? -7.376 -0.496 7.279 1.00 88.12 274 ALA A CA 1
ATOM 2108 C C . ALA A 1 274 ? -6.163 -1.209 7.862 1.00 88.12 274 ALA A C 1
ATOM 2110 O O . ALA A 1 274 ? -6.049 -2.419 7.697 1.00 88.12 274 ALA A O 1
ATOM 2111 N N . LEU A 1 275 ? -5.310 -0.492 8.601 1.00 88.38 275 LEU A N 1
ATOM 2112 C CA . LEU A 1 275 ? -4.160 -1.082 9.287 1.00 88.38 275 LEU A CA 1
ATOM 2113 C C . LEU A 1 275 ? -4.603 -2.206 10.229 1.00 88.38 275 LEU A C 1
ATOM 2115 O O . LEU A 1 275 ? -4.003 -3.272 10.245 1.00 88.38 275 LEU A O 1
ATOM 2119 N N . ALA A 1 276 ? -5.680 -2.007 10.990 1.00 92.50 276 ALA A N 1
ATOM 2120 C CA . ALA A 1 276 ? -6.234 -3.056 11.836 1.00 92.50 276 ALA A CA 1
ATOM 2121 C C . ALA A 1 276 ? -6.749 -4.247 11.008 1.00 92.50 276 ALA A C 1
ATOM 2123 O O . ALA A 1 276 ? -6.481 -5.395 11.366 1.00 92.50 276 ALA A O 1
ATOM 2124 N N . TYR A 1 277 ? -7.423 -3.998 9.879 1.00 95.62 277 TYR A N 1
ATOM 2125 C CA . TYR A 1 277 ? -7.896 -5.065 8.997 1.00 95.62 277 TYR A CA 1
ATOM 2126 C C . TYR A 1 277 ? -6.744 -5.892 8.408 1.00 95.62 277 TYR A C 1
ATOM 2128 O O . TYR A 1 277 ? -6.850 -7.119 8.367 1.00 95.62 277 TYR A O 1
ATOM 2136 N N . THR A 1 278 ? -5.603 -5.288 8.051 1.00 93.75 278 THR A N 1
ATOM 2137 C CA . THR A 1 278 ? -4.446 -6.071 7.572 1.00 93.75 278 THR A CA 1
ATOM 2138 C C . THR A 1 278 ? -3.933 -7.051 8.622 1.00 93.75 278 THR A C 1
ATOM 2140 O O . THR A 1 278 ? -3.568 -8.182 8.295 1.00 93.75 278 THR A O 1
ATOM 2143 N N . GLN A 1 279 ? -4.018 -6.677 9.900 1.00 94.25 279 GLN A N 1
ATOM 2144 C CA . GLN A 1 279 ? -3.638 -7.542 11.017 1.00 94.25 279 GLN A CA 1
ATOM 2145 C C . GLN A 1 279 ? -4.688 -8.611 11.348 1.00 94.25 279 GLN A C 1
ATOM 2147 O O . GLN A 1 279 ? -4.325 -9.655 11.890 1.00 94.25 279 GLN A O 1
ATOM 2152 N N . ILE A 1 280 ? -5.958 -8.402 10.982 1.00 97.56 280 ILE A N 1
ATOM 2153 C CA . ILE A 1 280 ? -6.980 -9.462 11.001 1.00 97.56 280 ILE A CA 1
ATOM 2154 C C . ILE A 1 280 ? -6.681 -10.501 9.915 1.00 97.56 280 ILE A C 1
ATOM 2156 O O . ILE A 1 280 ? -6.773 -11.699 10.174 1.00 97.56 280 ILE A O 1
ATOM 2160 N N . ILE A 1 281 ? -6.272 -10.059 8.719 1.00 97.00 281 ILE A N 1
ATOM 2161 C CA . ILE A 1 281 ? -5.915 -10.958 7.611 1.00 97.00 281 ILE A CA 1
ATOM 2162 C C . ILE A 1 281 ? -4.674 -11.787 7.960 1.00 97.00 281 ILE A C 1
ATOM 2164 O O . ILE A 1 281 ? -4.670 -13.007 7.788 1.00 97.00 281 IL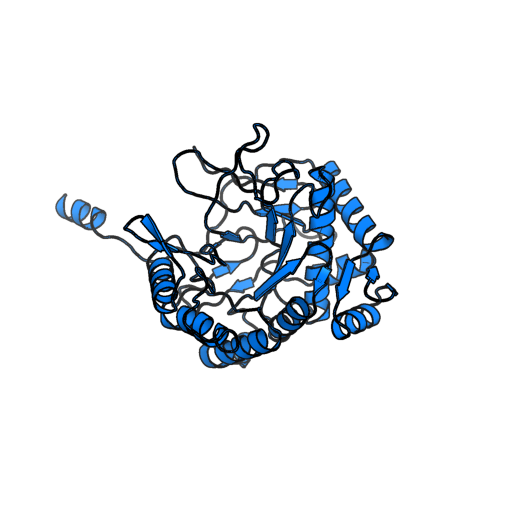E A O 1
ATOM 2168 N N . ARG A 1 282 ? -3.603 -11.123 8.409 1.00 96.19 282 ARG A N 1
ATOM 2169 C CA . ARG A 1 282 ? -2.355 -11.764 8.833 1.00 96.19 282 ARG A CA 1
ATOM 2170 C C . ARG A 1 282 ? -1.692 -10.927 9.919 1.00 96.19 282 ARG A C 1
ATOM 2172 O O . ARG A 1 282 ? -1.061 -9.907 9.653 1.00 96.19 282 ARG A O 1
ATOM 2179 N N . ARG A 1 283 ? -1.790 -11.402 11.158 1.00 95.19 283 ARG A N 1
ATOM 2180 C CA . ARG A 1 283 ? -1.148 -10.771 12.315 1.00 95.19 283 ARG A CA 1
ATOM 2181 C C . ARG A 1 283 ? 0.368 -10.699 12.114 1.00 95.19 283 ARG A C 1
ATOM 2183 O O . ARG A 1 283 ? 1.000 -11.724 11.865 1.00 95.19 283 ARG A O 1
ATOM 2190 N N . GLY A 1 284 ? 0.945 -9.509 12.251 1.00 90.50 284 GLY A N 1
ATOM 2191 C CA . GLY A 1 284 ? 2.369 -9.267 12.010 1.00 90.50 284 GLY A CA 1
ATOM 2192 C C . GLY A 1 284 ? 2.723 -8.961 10.555 1.00 90.50 284 GLY A C 1
ATOM 2193 O O . GLY A 1 284 ? 3.907 -8.802 10.263 1.00 90.50 284 GLY A O 1
ATOM 2194 N N . CYS A 1 285 ? 1.733 -8.859 9.656 1.00 90.62 285 CYS A N 1
ATOM 2195 C CA . CYS A 1 285 ? 1.967 -8.367 8.303 1.00 90.62 285 CYS A CA 1
ATOM 2196 C C . CYS A 1 285 ? 2.593 -6.964 8.386 1.00 90.62 285 CYS A C 1
ATOM 2198 O O . CYS A 1 285 ? 2.051 -6.106 9.094 1.00 90.62 285 CYS A O 1
ATOM 2200 N N . PRO A 1 286 ? 3.733 -6.724 7.716 1.00 85.94 286 PRO A N 1
ATOM 2201 C CA . PRO A 1 286 ? 4.356 -5.413 7.703 1.00 85.94 286 PRO A CA 1
ATOM 2202 C C . PRO A 1 286 ? 3.458 -4.420 6.984 1.00 85.94 286 PRO A C 1
ATOM 2204 O O . PRO A 1 286 ? 2.763 -4.777 6.037 1.00 85.94 286 PRO A O 1
ATOM 2207 N N . GLU A 1 287 ? 3.523 -3.163 7.409 1.00 75.06 287 GLU A N 1
ATOM 2208 C CA . GLU A 1 287 ? 2.858 -2.056 6.734 1.00 75.06 287 GLU A CA 1
ATOM 2209 C C . GLU A 1 287 ? 3.848 -0.914 6.559 1.00 75.06 287 GLU A C 1
ATOM 2211 O O . GLU A 1 287 ? 4.566 -0.630 7.510 1.00 75.06 287 GLU A O 1
ATOM 2216 N N . PRO A 1 288 ? 3.916 -0.216 5.412 1.00 56.59 288 PRO A N 1
ATOM 2217 C CA . PRO A 1 288 ? 4.863 0.882 5.203 1.00 56.59 288 PRO A CA 1
ATOM 2218 C C . PRO A 1 288 ? 4.408 2.194 5.872 1.00 56.59 288 PRO A C 1
ATOM 2220 O O . PRO A 1 288 ? 5.074 3.219 5.730 1.00 56.59 288 PRO A O 1
ATOM 2223 N N . GLY A 1 289 ? 3.289 2.152 6.604 1.00 48.91 289 GLY A N 1
ATOM 2224 C CA . GLY A 1 289 ? 2.564 3.297 7.146 1.00 48.91 289 GLY A CA 1
ATOM 2225 C C . GLY A 1 289 ? 1.361 3.641 6.268 1.00 48.91 289 GLY A C 1
ATOM 2226 O O . GLY A 1 289 ? 1.364 3.373 5.066 1.00 48.91 289 GLY A O 1
ATOM 2227 N N . ALA A 1 290 ? 0.315 4.216 6.863 1.00 39.75 290 ALA A N 1
ATOM 2228 C CA . ALA A 1 290 ? -0.780 4.785 6.086 1.00 39.75 290 ALA A CA 1
ATOM 2229 C C . ALA A 1 290 ? -0.271 6.037 5.358 1.00 39.75 290 ALA A C 1
ATOM 2231 O O . ALA A 1 290 ? 0.255 6.946 5.988 1.00 39.75 290 ALA A O 1
ATOM 2232 N N . LEU A 1 291 ? -0.383 6.089 4.037 1.00 36.03 291 LEU A N 1
ATOM 2233 C CA . LEU A 1 291 ? -0.202 7.338 3.291 1.00 36.03 291 LEU A CA 1
ATOM 2234 C C . LEU A 1 291 ? -1.566 8.036 3.234 1.00 36.03 291 LEU A C 1
ATOM 2236 O O . LEU A 1 291 ? -2.589 7.373 3.315 1.00 36.03 291 LEU A O 1
ATOM 2240 N N . THR A 1 292 ? -1.656 9.352 3.097 1.00 28.25 292 THR A N 1
ATOM 2241 C CA . THR A 1 292 ? -2.964 9.977 2.811 1.00 28.25 292 THR A CA 1
ATOM 2242 C C . THR A 1 292 ? -2.783 10.965 1.684 1.00 28.25 292 THR A C 1
ATOM 2244 O O . THR A 1 292 ? -2.129 11.978 1.882 1.00 28.25 292 THR A O 1
ATOM 2247 N N . ASP A 1 293 ? -3.371 10.722 0.524 1.00 28.61 293 ASP A N 1
ATOM 2248 C CA . ASP A 1 293 ? -3.340 11.694 -0.566 1.00 28.61 293 ASP A CA 1
ATOM 2249 C C . ASP A 1 293 ? -4.383 12.788 -0.272 1.00 28.61 293 ASP A C 1
ATOM 2251 O O . ASP A 1 293 ? -5.581 12.506 -0.187 1.00 28.61 293 ASP A O 1
ATOM 2255 N N . ASN A 1 294 ? -3.933 14.029 -0.063 1.00 25.48 294 ASN A N 1
ATOM 2256 C CA . ASN A 1 294 ? -4.809 15.186 0.122 1.00 25.48 294 ASN A CA 1
ATOM 2257 C C . ASN A 1 294 ? -4.627 16.169 -1.036 1.00 25.48 294 ASN A C 1
ATOM 2259 O O . ASN A 1 294 ? -3.671 16.946 -1.041 1.00 25.48 294 ASN A O 1
ATOM 2263 N N . SER A 1 295 ? -5.552 16.199 -1.999 1.00 26.56 295 SER A N 1
ATOM 2264 C CA . SER A 1 295 ? -5.495 17.225 -3.050 1.00 26.56 295 SER A CA 1
ATOM 2265 C C . SER A 1 295 ? -6.112 18.555 -2.568 1.00 26.56 295 SER A C 1
ATOM 2267 O O . SER A 1 295 ? -7.163 18.558 -1.923 1.00 26.56 295 SER A O 1
ATOM 2269 N N . PRO A 1 296 ? -5.502 19.714 -2.887 1.00 25.67 296 PRO A N 1
ATOM 2270 C CA . PRO A 1 296 ? -5.974 21.027 -2.442 1.00 25.67 296 PRO A CA 1
ATOM 2271 C C . PRO A 1 296 ? -7.371 21.359 -2.991 1.00 25.67 296 PRO A C 1
ATOM 2273 O O . PRO A 1 296 ? -7.641 21.208 -4.184 1.00 25.67 296 PRO A O 1
ATOM 2276 N N . SER A 1 297 ? -8.252 21.872 -2.129 1.00 26.59 297 SER A N 1
ATOM 2277 C CA . SER A 1 297 ? -9.614 22.268 -2.491 1.00 26.59 297 SER A CA 1
ATOM 2278 C C . SER A 1 297 ? -9.697 23.640 -3.179 1.00 26.59 297 SER A C 1
ATOM 2280 O O . SER A 1 297 ? -9.122 24.641 -2.738 1.00 26.59 297 SER A O 1
ATOM 2282 N N . GLY A 1 298 ? -10.467 23.675 -4.272 1.00 24.17 298 GLY A N 1
ATOM 2283 C CA . GLY A 1 298 ? -11.042 24.872 -4.893 1.00 24.17 298 GLY A CA 1
ATOM 2284 C C . GLY A 1 298 ? -12.564 24.913 -4.666 1.00 24.17 298 GLY A C 1
ATOM 2285 O O . GLY A 1 298 ? -13.152 23.885 -4.324 1.00 24.17 298 GLY A O 1
ATOM 2286 N N . PRO A 1 299 ? -13.227 26.077 -4.802 1.00 22.20 299 PRO A N 1
ATOM 2287 C CA . PRO A 1 299 ? -14.657 26.209 -4.524 1.00 22.20 299 PRO A CA 1
ATOM 2288 C C . PRO A 1 299 ? -15.491 25.294 -5.434 1.00 22.20 299 PRO A C 1
ATOM 2290 O O . PRO A 1 299 ? -15.345 25.314 -6.653 1.00 22.20 299 PRO A O 1
ATOM 2293 N N . ALA A 1 300 ? -16.403 24.536 -4.821 1.00 24.39 300 ALA A N 1
ATOM 2294 C CA . ALA A 1 300 ? -17.233 23.472 -5.401 1.00 24.39 300 ALA A CA 1
ATOM 2295 C C . ALA A 1 300 ? -18.241 23.899 -6.501 1.00 24.39 300 ALA A C 1
ATOM 2297 O O . ALA A 1 300 ? -19.196 23.180 -6.776 1.00 24.39 300 ALA A O 1
ATOM 2298 N N . LEU A 1 301 ? -18.066 25.063 -7.136 1.00 22.47 301 LEU A N 1
ATOM 2299 C CA . LEU A 1 301 ? -19.013 25.641 -8.102 1.00 22.47 301 LEU A CA 1
ATOM 2300 C C . LEU A 1 301 ? -18.622 25.468 -9.578 1.00 22.47 301 LEU A C 1
ATOM 2302 O O . LEU A 1 301 ? -19.374 25.871 -10.459 1.00 22.47 301 LEU A O 1
ATOM 2306 N N . ALA A 1 302 ? -17.502 24.817 -9.876 1.00 21.42 302 ALA A N 1
ATOM 2307 C CA . ALA A 1 302 ? -17.193 24.353 -11.221 1.00 21.42 302 ALA A CA 1
ATOM 2308 C C . ALA A 1 302 ? -16.702 22.912 -11.111 1.00 21.42 302 ALA A C 1
ATOM 2310 O O . ALA A 1 302 ? -15.733 22.658 -10.406 1.00 21.42 302 ALA A O 1
ATOM 2311 N N . GLY A 1 303 ? -17.361 21.972 -11.791 1.00 22.00 303 GLY A N 1
ATOM 2312 C CA . GLY A 1 303 ? -17.012 20.543 -11.837 1.00 22.00 303 GLY A CA 1
ATOM 2313 C C . GLY A 1 303 ? -15.673 20.226 -12.522 1.00 22.00 303 GLY A C 1
ATOM 2314 O O . GLY A 1 303 ? -15.556 19.224 -13.217 1.00 22.00 303 GLY A O 1
ATOM 2315 N N . GLY A 1 304 ? -14.671 21.085 -12.353 1.00 21.72 304 GLY A N 1
ATOM 2316 C CA . GLY A 1 304 ? -13.273 20.861 -12.670 1.00 21.72 304 GLY A CA 1
ATOM 2317 C C . GLY A 1 304 ? -12.424 21.337 -11.494 1.00 21.72 304 GLY A C 1
ATOM 2318 O O . GLY A 1 304 ? -12.672 22.411 -10.940 1.00 21.72 304 GLY A O 1
ATOM 2319 N N . SER A 1 305 ? -11.430 20.532 -11.113 1.00 25.97 305 SER A N 1
ATOM 2320 C CA . SER A 1 305 ? -10.450 20.824 -10.063 1.00 25.97 305 SER A CA 1
ATOM 2321 C C . SER A 1 305 ? -9.815 22.198 -10.312 1.00 25.97 305 SER A C 1
ATOM 2323 O O . SER A 1 305 ? -8.935 22.356 -11.158 1.00 25.97 305 SER A O 1
ATOM 2325 N N . SER A 1 306 ? -10.325 23.230 -9.642 1.00 23.14 306 SER A N 1
ATOM 2326 C CA . SER A 1 306 ? -10.008 24.630 -9.926 1.00 23.14 306 SER A CA 1
ATOM 2327 C C . SER A 1 306 ? -8.911 25.112 -8.973 1.00 23.14 306 SER A C 1
ATOM 2329 O O . SER A 1 306 ? -9.151 25.410 -7.809 1.00 23.14 306 SER A O 1
ATOM 2331 N N . LEU A 1 307 ? -7.687 25.183 -9.501 1.00 26.58 307 LEU A N 1
ATOM 2332 C CA . LEU A 1 307 ? -6.414 25.413 -8.794 1.00 26.58 307 LEU A CA 1
ATOM 2333 C C . LEU A 1 307 ? -6.085 26.887 -8.445 1.00 26.58 307 LEU A C 1
ATOM 2335 O O . LEU A 1 307 ? -4.933 27.192 -8.163 1.00 26.58 307 LEU A O 1
ATOM 2339 N N . HIS A 1 308 ? -7.041 27.824 -8.487 1.00 21.23 308 HIS A N 1
ATOM 2340 C CA . HIS A 1 308 ? -6.716 29.266 -8.567 1.00 21.23 308 HIS A CA 1
ATOM 2341 C C . HIS A 1 308 ? -7.302 30.170 -7.466 1.00 21.23 308 HIS A C 1
ATOM 2343 O O . HIS A 1 308 ? -7.364 31.385 -7.650 1.00 21.23 308 HIS A O 1
ATOM 2349 N N . SER A 1 309 ? -7.737 29.644 -6.317 1.00 22.70 309 SER A N 1
ATOM 2350 C CA . SER A 1 309 ? -8.171 30.524 -5.219 1.00 22.70 309 SER A CA 1
ATOM 2351 C C . SER A 1 309 ? -6.971 30.979 -4.381 1.00 22.70 309 SER A C 1
ATOM 2353 O O . SER A 1 309 ? -6.071 30.201 -4.112 1.00 22.70 309 SER A O 1
ATOM 2355 N N . SER A 1 310 ? -6.956 32.223 -3.906 1.00 23.05 310 SER A N 1
ATOM 2356 C CA . SER A 1 310 ? -5.878 32.799 -3.080 1.00 23.05 310 SER A CA 1
ATOM 2357 C C . SER A 1 310 ? -5.734 32.181 -1.675 1.00 23.05 310 SER A C 1
ATOM 2359 O O . SER A 1 310 ? -4.870 32.593 -0.905 1.00 23.05 310 SER A O 1
ATOM 2361 N N . LYS A 1 311 ? -6.554 31.171 -1.347 1.00 24.84 311 LYS A N 1
ATOM 2362 C CA . LYS A 1 311 ? -6.387 30.253 -0.204 1.00 24.84 311 LYS A CA 1
ATOM 2363 C C . LYS A 1 311 ? -5.685 28.936 -0.597 1.00 24.84 311 LYS A C 1
ATOM 2365 O O . LYS A 1 311 ? -5.520 28.061 0.246 1.00 24.84 311 LYS A O 1
ATOM 2370 N N . SER A 1 312 ? -5.292 28.806 -1.865 1.00 26.27 312 SER A N 1
ATOM 2371 C CA . SER A 1 312 ? -4.905 27.585 -2.576 1.00 26.27 312 SER A CA 1
ATOM 2372 C C . SER A 1 312 ? -3.613 27.843 -3.373 1.00 26.27 312 SER A C 1
ATOM 2374 O O . SER A 1 312 ? -3.660 28.308 -4.507 1.00 26.27 312 SER A O 1
ATOM 2376 N N . THR A 1 313 ? -2.442 27.543 -2.808 1.00 22.30 313 THR A N 1
ATOM 2377 C CA . THR A 1 313 ? -1.152 27.703 -3.517 1.00 22.30 313 THR A CA 1
ATOM 2378 C C . THR A 1 313 ? -0.491 26.353 -3.763 1.00 22.30 313 THR A C 1
ATOM 2380 O O . THR A 1 313 ? 0.582 26.092 -3.231 1.00 22.30 313 THR A O 1
ATOM 2383 N N . ILE A 1 314 ? -1.133 25.433 -4.487 1.00 28.69 314 ILE A N 1
ATOM 2384 C CA . ILE A 1 314 ? -0.547 24.104 -4.719 1.00 28.69 314 ILE A CA 1
ATOM 2385 C C . ILE A 1 314 ? -0.958 23.598 -6.109 1.00 28.69 314 ILE A C 1
ATOM 2387 O O . ILE A 1 314 ? -2.090 23.172 -6.317 1.00 28.69 314 ILE A O 1
ATOM 2391 N N . GLY A 1 315 ? -0.022 23.673 -7.060 1.00 23.72 315 GLY A N 1
ATOM 2392 C CA . GLY A 1 315 ? -0.108 23.101 -8.403 1.00 23.72 315 GLY A CA 1
ATOM 2393 C C . GLY A 1 315 ? 0.753 21.836 -8.551 1.00 23.72 315 GLY A C 1
ATOM 2394 O O . GLY A 1 315 ? 1.865 21.771 -8.046 1.00 23.72 315 GLY A O 1
ATOM 2395 N N . SER A 1 316 ? 0.162 20.863 -9.245 1.00 23.89 316 SER A N 1
ATOM 2396 C CA . SER A 1 316 ? 0.558 19.531 -9.752 1.00 23.89 316 SER A CA 1
ATOM 2397 C C . SER A 1 316 ? 2.005 18.955 -9.713 1.00 23.89 316 SER A C 1
ATOM 2399 O O . SER A 1 316 ? 2.958 19.638 -10.073 1.00 23.89 316 SER A O 1
ATOM 2401 N N . LYS A 1 317 ? 2.035 17.604 -9.580 1.00 25.16 317 LYS A N 1
ATOM 2402 C CA . LYS A 1 317 ? 2.994 16.542 -10.027 1.00 25.16 317 LYS A CA 1
ATOM 2403 C C . LYS A 1 317 ? 4.316 16.308 -9.264 1.00 25.16 317 LYS A C 1
ATOM 2405 O O . LYS A 1 317 ? 5.242 17.095 -9.389 1.00 25.16 317 LYS A O 1
ATOM 2410 N N . GLY A 1 318 ? 4.474 15.122 -8.650 1.00 25.14 318 GLY A N 1
ATOM 2411 C CA . GLY A 1 318 ? 5.788 14.547 -8.296 1.00 25.14 318 GLY A CA 1
ATOM 2412 C C . GLY A 1 318 ? 5.756 13.280 -7.424 1.00 25.14 318 GLY A C 1
ATOM 2413 O O . GLY A 1 318 ? 4.712 12.652 -7.279 1.00 25.14 318 GLY A O 1
ATOM 2414 N N . SER A 1 319 ? 6.945 12.870 -6.969 1.00 24.95 319 SER A N 1
ATOM 2415 C CA . SER A 1 319 ? 7.317 11.568 -6.381 1.00 24.95 319 SER A CA 1
ATOM 2416 C C . SER A 1 319 ? 6.989 11.406 -4.890 1.00 24.95 319 SER A C 1
ATOM 2418 O O . SER A 1 319 ? 7.045 12.370 -4.125 1.00 24.95 319 SER A O 1
ATOM 2420 N N . TRP A 1 320 ? 6.745 10.160 -4.474 1.00 28.70 320 TRP A N 1
ATOM 2421 C CA . TRP A 1 320 ? 6.307 9.780 -3.127 1.00 28.70 320 TRP A CA 1
ATOM 2422 C C . TRP A 1 320 ? 7.473 9.546 -2.165 1.00 28.70 320 TRP A C 1
ATOM 2424 O O . TRP A 1 320 ? 8.532 9.045 -2.561 1.00 28.70 320 TRP A O 1
ATOM 2434 N N . LYS A 1 321 ? 7.242 9.845 -0.883 1.00 28.45 321 LYS A N 1
ATOM 2435 C CA . LYS A 1 321 ? 8.114 9.489 0.241 1.00 28.45 321 LYS A CA 1
ATOM 2436 C C . LYS A 1 321 ? 7.345 8.566 1.189 1.00 28.45 321 LYS A C 1
ATOM 2438 O O . LYS A 1 321 ? 6.194 8.845 1.478 1.00 28.45 321 LYS A O 1
ATOM 2443 N N . ILE A 1 322 ? 7.968 7.495 1.681 1.00 31.73 322 ILE A N 1
ATOM 2444 C CA . ILE A 1 322 ? 7.358 6.542 2.635 1.00 31.73 322 ILE A CA 1
ATOM 2445 C C . ILE A 1 322 ? 8.200 6.528 3.921 1.00 31.73 322 ILE A C 1
ATOM 2447 O O . ILE A 1 322 ? 9.421 6.419 3.815 1.00 31.73 322 ILE A O 1
ATOM 2451 N N . SER A 1 323 ? 7.587 6.662 5.107 1.00 27.62 323 SER A N 1
ATOM 2452 C CA . SER A 1 323 ? 8.240 6.548 6.431 1.00 27.62 323 SER A CA 1
ATOM 2453 C C . SER A 1 323 ? 7.243 6.066 7.499 1.00 27.62 323 SER A C 1
ATOM 2455 O O . SER A 1 323 ? 6.112 6.540 7.537 1.00 27.62 323 SER A O 1
ATOM 2457 N N . LEU A 1 324 ? 7.683 5.171 8.389 1.00 29.12 324 LEU A N 1
ATOM 2458 C CA . LEU A 1 324 ? 6.959 4.662 9.578 1.00 29.12 324 LEU A CA 1
ATOM 2459 C C . LEU A 1 324 ? 7.388 5.413 10.854 1.00 29.12 324 LEU A C 1
ATOM 2461 O O . LEU A 1 324 ? 8.404 6.083 10.768 1.00 29.12 324 LEU A O 1
ATOM 2465 N N . ASN A 1 325 ? 6.693 5.289 12.007 1.00 32.03 325 ASN A N 1
ATOM 2466 C CA . ASN A 1 325 ? 7.029 5.986 13.278 1.00 32.03 325 ASN A CA 1
ATOM 2467 C C . ASN A 1 325 ? 7.060 5.120 14.550 1.00 32.03 325 ASN A C 1
ATOM 2469 O O . ASN A 1 325 ? 6.196 4.250 14.693 1.00 32.03 325 ASN A O 1
ATOM 2473 N N . LYS A 1 326 ? 8.031 5.398 15.455 1.00 35.69 326 LYS A N 1
ATOM 2474 C CA . LYS A 1 326 ? 7.884 5.508 16.938 1.00 35.69 326 LYS A CA 1
ATOM 2475 C C . LYS A 1 326 ? 9.211 5.825 17.651 1.00 35.69 326 LYS A C 1
ATOM 2477 O O . LYS A 1 326 ? 10.199 5.109 17.477 1.00 35.69 326 LYS A O 1
ATOM 2482 N N . ARG A 1 327 ? 9.208 6.767 18.613 1.00 26.70 327 ARG A N 1
ATOM 2483 C CA . ARG A 1 327 ? 10.297 6.947 19.607 1.00 26.70 327 ARG A CA 1
ATOM 2484 C C . ARG A 1 327 ? 9.771 6.921 21.052 1.00 26.70 327 ARG A C 1
ATOM 2486 O O . ARG A 1 327 ? 9.160 7.886 21.487 1.00 26.70 327 ARG A O 1
ATOM 2493 N N . THR A 1 328 ? 10.108 5.887 21.844 1.00 21.92 328 THR A N 1
ATOM 2494 C CA . THR A 1 328 ? 10.773 5.968 23.184 1.00 21.92 328 THR A CA 1
ATOM 2495 C C . THR A 1 328 ? 10.926 4.587 23.873 1.00 21.92 328 THR A C 1
ATOM 2497 O O . THR A 1 328 ? 10.175 3.662 23.568 1.00 21.92 328 THR A O 1
ATOM 2500 N N . PRO A 1 329 ? 11.930 4.400 24.765 1.00 22.73 329 PRO A N 1
ATOM 2501 C CA . PRO A 1 329 ? 12.376 3.090 25.251 1.00 22.73 329 PRO A CA 1
ATOM 2502 C C . PRO A 1 329 ? 11.576 2.544 26.453 1.00 22.73 329 PRO A C 1
ATOM 2504 O O . PRO A 1 329 ? 11.284 3.260 27.402 1.00 22.73 329 PRO A O 1
ATOM 2507 N N . ALA A 1 330 ? 11.295 1.236 26.411 1.00 25.78 330 ALA A N 1
ATOM 2508 C CA . ALA A 1 330 ? 11.013 0.302 27.511 1.00 25.78 330 ALA A CA 1
ATOM 2509 C C . ALA A 1 330 ? 10.441 0.853 28.844 1.00 25.78 330 ALA A C 1
ATOM 2511 O O . ALA A 1 330 ? 11.170 0.992 29.824 1.00 25.78 330 ALA A O 1
ATOM 2512 N N . ARG A 1 331 ? 9.112 1.026 28.908 1.00 20.67 331 ARG A N 1
ATOM 2513 C CA . ARG A 1 331 ? 8.171 0.620 29.989 1.00 20.67 331 ARG A CA 1
ATOM 2514 C C . ARG A 1 331 ? 6.869 1.408 29.797 1.00 20.67 331 ARG A C 1
ATOM 2516 O O . ARG A 1 331 ? 6.905 2.628 29.761 1.00 20.67 331 ARG A O 1
ATOM 2523 N N . SER A 1 332 ? 5.736 0.706 29.740 1.00 20.72 332 SER A N 1
ATOM 2524 C CA . SER A 1 332 ? 4.393 1.172 29.334 1.00 20.72 332 SER A CA 1
ATOM 2525 C C . SER A 1 332 ? 4.191 1.231 27.812 1.00 20.72 332 SER A C 1
ATOM 2527 O O . SER A 1 332 ? 4.907 1.897 27.075 1.00 20.72 332 SER A O 1
ATOM 2529 N N . TRP A 1 333 ? 3.261 0.405 27.343 1.00 24.64 333 TRP A N 1
ATOM 2530 C CA . TRP A 1 333 ? 3.000 0.076 25.944 1.00 24.64 333 TRP A CA 1
ATOM 2531 C C . TRP A 1 333 ? 1.800 0.919 25.486 1.00 24.64 333 TRP A C 1
ATOM 2533 O O . TRP A 1 333 ? 0.761 0.866 26.138 1.00 24.64 333 TRP A O 1
ATOM 2543 N N . ASN A 1 334 ? 1.941 1.738 24.435 1.00 22.69 334 ASN A N 1
ATOM 2544 C CA . ASN A 1 334 ? 0.854 2.58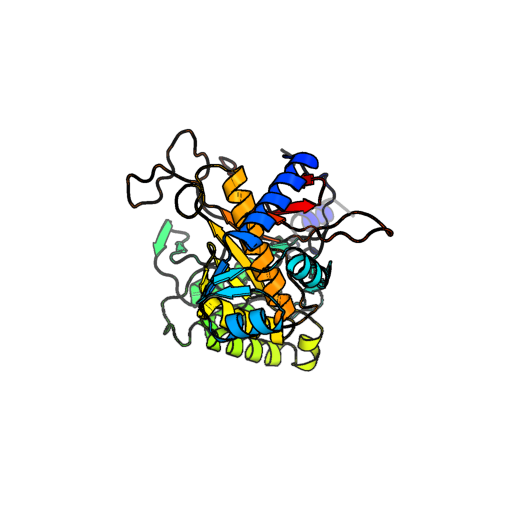0 23.911 1.00 22.69 334 ASN A CA 1
ATOM 2545 C C . ASN A 1 334 ? 0.971 2.682 22.370 1.00 22.69 334 ASN A C 1
ATOM 2547 O O . ASN A 1 334 ? 1.987 3.196 21.888 1.00 22.69 334 ASN A O 1
ATOM 2551 N N . PRO A 1 335 ? 0.029 2.151 21.560 1.00 29.30 335 PRO A N 1
ATOM 2552 C CA . PRO A 1 335 ? 0.158 2.139 20.105 1.00 29.30 335 PRO A CA 1
ATOM 2553 C C . PRO A 1 335 ? -0.414 3.418 19.469 1.00 29.30 335 PRO A C 1
ATOM 2555 O O . PRO A 1 335 ? -1.586 3.744 19.626 1.00 29.30 335 PRO A O 1
ATOM 2558 N N . LYS A 1 336 ? 0.445 4.142 18.746 1.00 32.00 336 LYS A N 1
ATOM 2559 C CA . LYS A 1 336 ? 0.264 5.521 18.262 1.00 32.00 336 LYS A CA 1
ATOM 2560 C C . LYS A 1 336 ? 0.715 5.579 16.795 1.00 32.00 336 LYS A C 1
ATOM 2562 O O . LYS A 1 336 ? 1.897 5.349 16.550 1.00 32.00 336 LYS A O 1
ATOM 2567 N N . VAL A 1 337 ? -0.211 5.756 15.848 1.00 31.56 337 VAL A N 1
ATOM 2568 C CA . VAL A 1 337 ? 0.066 5.986 14.416 1.00 31.56 337 VAL A CA 1
ATOM 2569 C C . VAL A 1 337 ? -1.067 6.838 13.845 1.00 31.56 337 VAL A C 1
ATOM 2571 O O . VAL A 1 337 ? -2.222 6.445 13.933 1.00 31.56 337 VAL A O 1
ATOM 2574 N N . ALA A 1 338 ? -0.722 7.960 13.227 1.00 30.39 338 ALA A N 1
ATOM 2575 C CA . ALA A 1 338 ? -1.472 8.560 12.126 1.00 30.39 338 ALA A CA 1
ATOM 2576 C C . ALA A 1 338 ? -0.436 9.032 11.117 1.00 30.39 338 ALA A C 1
ATOM 2578 O O . ALA A 1 338 ? 0.649 9.453 11.527 1.00 30.39 338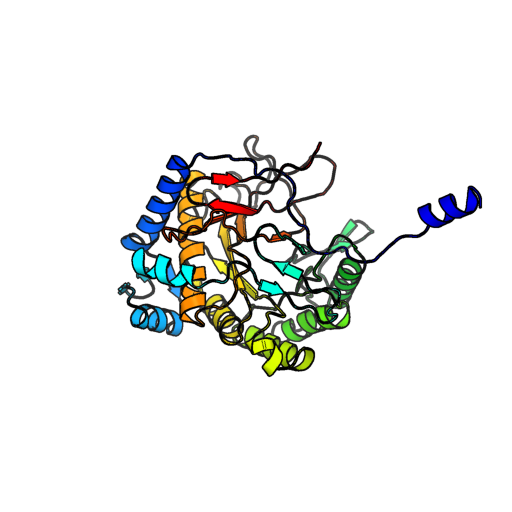 ALA A O 1
ATOM 2579 N N . ALA A 1 339 ? -0.754 9.000 9.833 1.00 31.30 339 ALA A N 1
ATOM 2580 C CA . ALA A 1 339 ? 0.045 9.712 8.862 1.00 31.30 339 ALA A CA 1
ATOM 2581 C C . ALA A 1 339 ? -0.837 10.566 7.962 1.00 31.30 339 ALA A C 1
ATOM 2583 O O . ALA A 1 339 ? -1.927 10.152 7.592 1.00 31.30 339 ALA A O 1
ATOM 2584 N N . LEU A 1 340 ? -0.401 11.805 7.733 1.00 30.61 340 LEU A N 1
ATOM 2585 C CA . LEU A 1 340 ? -1.027 12.771 6.828 1.00 30.61 340 LEU A CA 1
ATOM 2586 C C . LEU A 1 340 ? -0.034 12.997 5.674 1.00 30.61 340 LEU A C 1
ATOM 2588 O O . LEU A 1 340 ? 1.166 12.941 5.914 1.00 30.61 340 LEU A O 1
ATOM 2592 N N . GLU A 1 341 ? -0.477 13.287 4.456 1.00 32.38 341 GLU A N 1
ATOM 2593 C CA . GLU A 1 341 ? 0.359 13.822 3.375 1.00 32.38 341 GLU A CA 1
ATOM 2594 C C . GLU A 1 341 ? -0.234 15.162 2.946 1.00 32.38 341 GLU A C 1
ATOM 2596 O O . GLU A 1 341 ? -1.420 15.265 2.638 1.00 32.38 341 GLU A O 1
ATOM 2601 N N . ALA A 1 342 ? 0.571 16.223 2.985 1.00 28.72 342 ALA A N 1
ATOM 2602 C CA . ALA A 1 342 ? 0.190 17.530 2.459 1.00 28.72 342 ALA A CA 1
ATOM 2603 C C . ALA A 1 342 ? 1.213 17.959 1.406 1.00 28.72 342 ALA A C 1
ATOM 2605 O O . ALA A 1 342 ? 2.417 17.986 1.666 1.00 28.72 342 ALA A O 1
ATOM 2606 N N . PHE A 1 343 ? 0.740 18.301 0.211 1.00 31.52 343 PHE A N 1
ATOM 2607 C CA . PHE A 1 343 ? 1.596 18.776 -0.871 1.00 31.52 343 PHE A CA 1
ATOM 2608 C C . PHE A 1 343 ? 2.052 20.219 -0.597 1.00 31.52 343 PHE A C 1
ATOM 2610 O O . PHE A 1 343 ? 1.226 21.116 -0.453 1.00 31.52 343 PHE A O 1
ATOM 2617 N N . LEU A 1 344 ? 3.363 20.477 -0.554 1.00 26.69 344 LEU A N 1
ATOM 2618 C CA . LEU A 1 344 ? 3.920 21.836 -0.592 1.00 26.69 344 LEU A CA 1
ATOM 2619 C C . LEU A 1 344 ? 4.601 22.062 -1.946 1.00 26.69 344 LEU A C 1
ATOM 2621 O O . LEU A 1 344 ? 5.443 21.263 -2.352 1.00 26.69 344 LEU A O 1
ATOM 2625 N N . ALA A 1 345 ? 4.253 23.154 -2.632 1.00 33.53 345 ALA A N 1
ATOM 2626 C CA . ALA A 1 345 ? 4.867 23.546 -3.899 1.00 33.53 345 ALA A CA 1
ATOM 2627 C C . ALA A 1 345 ? 5.977 24.591 -3.678 1.00 33.53 345 ALA A C 1
ATOM 2629 O O . ALA A 1 345 ? 5.757 25.600 -3.007 1.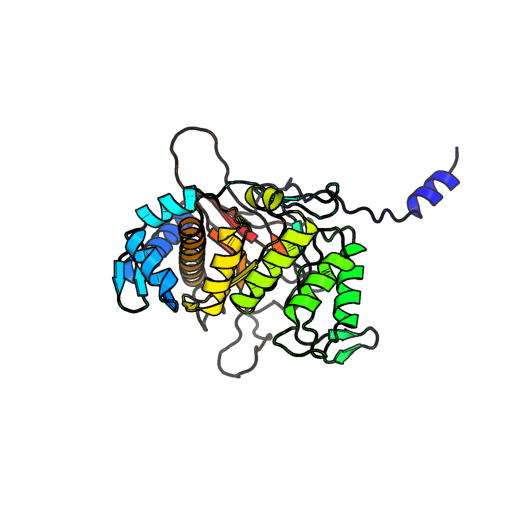00 33.53 345 ALA A O 1
ATOM 2630 N N . ALA A 1 346 ? 7.149 24.377 -4.281 1.00 28.27 346 ALA A N 1
ATOM 2631 C CA . ALA A 1 346 ? 8.166 25.410 -4.474 1.00 28.27 346 ALA A CA 1
ATOM 2632 C C . ALA A 1 346 ? 8.022 25.980 -5.894 1.00 28.27 346 ALA A C 1
ATOM 2634 O O . ALA A 1 346 ? 8.001 25.228 -6.865 1.00 28.27 346 ALA A O 1
ATOM 2635 N N . GLY A 1 347 ? 7.895 27.305 -6.007 1.00 29.42 347 GLY A N 1
ATOM 2636 C CA . GLY A 1 347 ? 7.435 28.000 -7.219 1.00 29.42 347 GLY A CA 1
ATOM 2637 C C . GLY A 1 347 ? 8.297 27.861 -8.480 1.00 29.42 347 GLY A C 1
ATOM 2638 O O . GLY A 1 347 ? 7.837 28.271 -9.539 1.00 29.42 347 GLY A O 1
ATOM 2639 N N . GLU A 1 348 ? 9.501 27.282 -8.405 1.00 28.59 348 GLU A N 1
ATOM 2640 C CA . GLU A 1 348 ? 10.427 27.221 -9.551 1.00 28.59 348 GLU A CA 1
ATOM 2641 C C . GLU A 1 348 ? 11.117 25.860 -9.767 1.00 28.59 348 GLU A C 1
ATOM 2643 O O . GLU A 1 348 ? 11.637 25.616 -10.853 1.00 28.59 348 GLU A O 1
ATOM 2648 N N . SER A 1 349 ? 11.118 24.939 -8.793 1.00 29.91 349 SER A N 1
ATOM 2649 C CA . SER A 1 349 ? 11.995 23.753 -8.833 1.00 29.91 349 SER A CA 1
ATOM 2650 C C . SER A 1 349 ? 11.341 22.442 -9.283 1.00 29.91 349 SER A C 1
ATOM 2652 O O . SER A 1 349 ? 12.037 21.436 -9.377 1.00 29.91 349 SER A O 1
ATOM 2654 N N . GLY A 1 350 ? 10.040 22.408 -9.592 1.00 29.33 350 GLY A N 1
ATOM 2655 C CA . GLY A 1 350 ? 9.401 21.207 -10.162 1.00 29.33 350 GLY A CA 1
ATOM 2656 C C . GLY A 1 350 ? 9.451 19.949 -9.276 1.00 29.33 350 GLY A C 1
ATOM 2657 O O . GLY A 1 350 ? 9.183 18.852 -9.758 1.00 29.33 350 GLY A O 1
ATOM 2658 N N . PHE A 1 351 ? 9.785 20.092 -7.990 1.00 25.00 351 PHE A N 1
ATOM 2659 C CA . PHE A 1 351 ? 9.738 19.024 -6.997 1.00 25.00 351 PHE A CA 1
ATOM 2660 C C . PHE A 1 351 ? 8.418 19.097 -6.228 1.00 25.00 351 PHE A C 1
ATOM 2662 O O . PHE A 1 351 ? 8.163 20.069 -5.518 1.00 25.00 351 PHE A O 1
ATOM 2669 N N . VAL A 1 352 ? 7.613 18.037 -6.309 1.00 31.33 352 VAL A N 1
ATOM 2670 C CA . VAL A 1 352 ? 6.632 17.717 -5.266 1.00 31.33 352 VAL A CA 1
ATOM 2671 C C . VAL A 1 352 ? 7.282 16.673 -4.371 1.00 31.33 352 VAL A C 1
ATOM 2673 O O . VAL A 1 352 ? 7.572 15.563 -4.814 1.00 31.33 352 VAL A O 1
ATOM 2676 N N . ALA A 1 353 ? 7.557 17.052 -3.126 1.00 28.92 353 ALA A N 1
ATOM 2677 C CA . ALA A 1 353 ? 7.855 16.100 -2.071 1.00 28.92 353 ALA A CA 1
ATOM 2678 C C . ALA A 1 353 ? 6.541 15.792 -1.353 1.00 28.92 353 ALA A C 1
ATOM 2680 O O . ALA A 1 353 ? 5.982 16.671 -0.694 1.00 28.92 353 ALA A O 1
ATOM 2681 N N . GLY A 1 354 ? 6.065 14.556 -1.484 1.00 30.91 354 GLY A N 1
ATOM 2682 C CA . GLY A 1 354 ? 5.080 14.003 -0.565 1.00 30.91 354 GLY A CA 1
ATOM 2683 C C . GLY A 1 354 ? 5.586 14.108 0.873 1.00 30.91 354 GLY A C 1
ATOM 2684 O O . GLY A 1 354 ? 6.690 13.645 1.179 1.00 30.91 354 GLY A O 1
ATOM 2685 N N . GLN A 1 355 ? 4.850 14.797 1.745 1.00 32.91 355 GLN A N 1
ATOM 2686 C CA . GLN A 1 355 ? 5.246 15.000 3.140 1.00 32.91 355 GLN A CA 1
ATOM 2687 C C . GLN A 1 355 ? 4.481 14.043 4.040 1.00 32.91 355 GLN A C 1
ATOM 2689 O O . GLN A 1 355 ? 3.392 14.383 4.468 1.00 32.91 355 GLN A O 1
ATOM 2694 N N . VAL A 1 356 ? 5.053 12.883 4.360 1.00 32.28 356 VAL A N 1
ATOM 2695 C CA . VAL A 1 356 ? 4.484 11.994 5.383 1.00 32.28 356 VAL A CA 1
ATOM 2696 C C . VAL A 1 356 ? 4.657 12.652 6.749 1.00 32.28 356 VAL A C 1
ATOM 2698 O O . VAL A 1 356 ? 5.774 12.771 7.252 1.00 32.28 356 VAL A O 1
ATOM 2701 N N . TYR A 1 357 ? 3.557 13.103 7.336 1.00 34.84 357 TYR A N 1
ATOM 2702 C CA . TYR A 1 357 ? 3.468 13.388 8.761 1.00 34.84 357 TYR A CA 1
ATOM 2703 C C . TYR A 1 357 ? 3.299 12.065 9.482 1.00 34.84 357 TYR A C 1
ATOM 2705 O O . TYR A 1 357 ? 2.586 11.207 8.992 1.00 34.84 357 TYR A O 1
ATOM 2713 N N . THR A 1 358 ? 3.911 11.898 10.642 1.00 31.19 358 THR A N 1
ATOM 2714 C CA . THR A 1 358 ? 3.654 10.771 11.535 1.00 31.19 358 THR A CA 1
ATOM 2715 C C . THR A 1 358 ? 3.144 11.317 12.871 1.00 31.19 358 THR A C 1
ATOM 2717 O O . THR A 1 358 ? 3.607 12.364 13.323 1.00 31.19 358 THR A O 1
ATOM 2720 N N . VAL A 1 359 ? 2.166 10.652 13.488 1.00 32.91 359 VAL A N 1
ATOM 2721 C CA . VAL A 1 359 ? 1.609 11.007 14.802 1.00 32.91 359 VAL A CA 1
ATOM 2722 C C . VAL A 1 359 ? 2.114 10.009 15.843 1.00 32.91 359 VAL A C 1
ATOM 2724 O O . VAL A 1 359 ? 1.588 8.904 15.986 1.00 32.91 359 VAL A O 1
ATOM 2727 N N . ASP A 1 360 ? 3.166 10.414 16.557 1.00 31.39 360 ASP A N 1
ATOM 2728 C CA . ASP A 1 360 ? 3.508 9.886 17.884 1.00 31.39 360 ASP A CA 1
ATOM 2729 C C . ASP A 1 360 ? 2.668 10.694 18.886 1.00 31.39 360 ASP A C 1
ATOM 2731 O O . ASP A 1 360 ? 2.413 11.866 18.643 1.00 31.39 360 ASP A O 1
ATOM 2735 N N . LEU A 1 361 ? 2.240 10.105 20.000 1.00 32.91 361 LEU A N 1
ATOM 2736 C CA . LEU A 1 361 ? 1.252 10.594 20.998 1.00 32.91 361 LEU A CA 1
ATOM 2737 C C . LEU A 1 361 ? 1.696 11.880 21.738 1.00 32.91 361 LEU A C 1
ATOM 2739 O O . LEU A 1 361 ? 1.154 12.192 22.782 1.00 32.91 361 LEU A O 1
ATOM 2743 N N . ASP A 1 362 ? 2.675 12.600 21.191 1.00 25.94 362 ASP A N 1
ATOM 2744 C CA . ASP A 1 362 ? 3.099 13.939 21.585 1.00 25.94 362 ASP A CA 1
ATOM 2745 C C . ASP A 1 362 ? 3.272 14.921 20.396 1.00 25.94 362 ASP A C 1
ATOM 2747 O O . ASP A 1 362 ? 3.470 16.113 20.630 1.00 25.94 362 ASP A O 1
ATOM 2751 N N . ARG A 1 363 ? 3.357 14.460 19.133 1.00 35.50 363 ARG A N 1
ATOM 2752 C CA . ARG A 1 363 ? 4.042 15.203 18.052 1.00 35.50 363 ARG A CA 1
ATOM 2753 C C . ARG A 1 363 ? 3.551 14.823 16.651 1.00 35.50 363 ARG A C 1
ATOM 2755 O O . ARG A 1 363 ? 3.530 13.648 16.294 1.00 35.50 363 ARG A O 1
ATOM 2762 N N . MET A 1 364 ? 3.265 15.835 15.830 1.00 34.16 364 MET A N 1
ATOM 2763 C CA . MET A 1 364 ? 3.027 15.713 14.385 1.00 34.16 364 MET A CA 1
ATOM 2764 C C . MET A 1 364 ? 4.104 16.487 13.630 1.00 34.16 364 MET A C 1
ATOM 2766 O O . MET A 1 364 ? 4.237 17.687 13.848 1.00 34.16 364 MET A O 1
ATOM 2770 N N . ALA A 1 365 ? 4.858 15.834 12.746 1.00 32.78 365 ALA A N 1
ATOM 2771 C CA . ALA A 1 365 ? 6.133 16.354 12.264 1.00 32.78 365 ALA A CA 1
ATOM 2772 C C . ALA A 1 365 ? 6.272 16.556 10.741 1.00 32.78 365 ALA A C 1
ATOM 2774 O O . ALA A 1 365 ? 5.956 15.669 9.960 1.00 32.78 365 ALA A O 1
ATOM 2775 N N . LYS A 1 366 ? 6.853 17.687 10.324 1.00 32.53 366 LYS A N 1
ATOM 2776 C CA . LYS A 1 366 ? 7.202 18.088 8.950 1.00 32.53 366 LYS A CA 1
ATOM 2777 C C . LYS A 1 366 ? 8.690 17.845 8.664 1.00 32.53 366 LYS A C 1
ATOM 2779 O O . LYS A 1 366 ? 9.542 18.080 9.515 1.00 32.53 366 LYS A O 1
ATOM 2784 N N . LEU A 1 367 ? 9.035 17.446 7.444 1.00 28.81 367 LEU A N 1
ATOM 2785 C CA . LEU A 1 367 ? 10.424 17.464 6.979 1.00 28.81 367 LEU A CA 1
ATOM 2786 C C . LEU A 1 367 ? 10.772 18.876 6.480 1.00 28.81 367 LEU A C 1
ATOM 2788 O O . LEU A 1 367 ? 10.139 19.371 5.546 1.00 28.81 367 LEU A O 1
ATOM 2792 N N . SER A 1 368 ? 11.763 19.541 7.073 1.00 24.48 368 SER A N 1
ATOM 2793 C CA . SER A 1 368 ? 12.356 20.747 6.487 1.00 24.48 368 SER A CA 1
ATOM 2794 C C . SER A 1 368 ? 13.488 20.353 5.539 1.00 24.48 368 SER A C 1
ATOM 2796 O O . SER A 1 368 ? 14.495 19.794 5.959 1.00 24.48 368 SER A O 1
ATOM 2798 N N . LEU A 1 369 ? 13.359 20.652 4.247 1.00 22.33 369 LEU A N 1
ATOM 2799 C CA . LEU A 1 369 ? 14.547 20.728 3.396 1.00 22.33 369 LEU A CA 1
ATOM 2800 C C . LEU A 1 369 ? 15.292 22.032 3.741 1.00 22.33 369 LEU A C 1
ATOM 2802 O O . LEU A 1 369 ? 14.627 23.045 3.987 1.00 22.33 369 LEU A O 1
ATOM 2806 N N . PRO A 1 370 ? 16.635 22.026 3.816 1.00 22.75 370 PRO A N 1
ATOM 2807 C CA . PRO A 1 370 ? 17.396 23.268 3.883 1.00 22.75 370 PRO A CA 1
ATOM 2808 C C . PRO A 1 370 ? 17.093 24.128 2.646 1.00 22.75 370 PRO A C 1
ATOM 2810 O O . PRO A 1 370 ? 16.835 23.583 1.571 1.00 22.75 370 PRO A O 1
ATOM 2813 N N . GLN A 1 371 ? 17.058 25.449 2.855 1.00 26.25 371 GLN A N 1
ATOM 2814 C CA . GLN A 1 371 ? 16.787 26.463 1.828 1.00 26.25 371 GLN A CA 1
ATOM 2815 C C . GLN A 1 371 ? 17.760 26.395 0.654 1.00 26.25 371 GLN A C 1
ATOM 2817 O O . GLN A 1 371 ? 18.956 26.109 0.902 1.00 26.25 371 GLN A O 1
#

InterPro domains:
  IPR010426 Trimethylamine methyltransferase [PF06253] (11-286)
  IPR038601 MttB-like superfamily [G3DSA:3.20.20.480] (18-289)

Organism: NCBI:txid561184